Protein AF-A0A6G0HUI2-F1 (afdb_monomer_lite)

pLDDT: mean 72.62, std 26.6, range [22.42, 97.88]

InterPro domains:
  IPR011059 Metal-dependent hydrolase, composite domain superfamily [SSF51338] (62-126)
  IPR032466 Metal-dependent hydrolase [SSF51556] (123-222)

Secondary structure (DSSP, 8-state):
--HHHHHHHHHHHTTTTS--S------B-------SS----EEE--B---------------SSSSSPPEEEEEEEEEETTEEEEEEEEEETTEEPPHHHHHHTS----SEEEE-TTPEEEPPEEEEEE-EETTEETTS--S-HHHHHHHHHHHHGGGTEEEEEEEEES--HHHHHHHGGG---B--BTTBSEE---EEE-SS--GGG-TTS-GGG---SSTTS---

Organism: Larimichthys crocea (NCBI:txid215358)

Sequence (227 aa):
MDPTEKKWLFCLCHMLCFSALYWKFTFNYRHIQKNGIGRSNICVLKSLSPPVCRETNMPSNRSVSDAPITQFINCRILRDHRLQREDLWVRDGRILDPEKLFFDEQGYADKRVDCEGSIIAPGFIDVQINGGYGVDFSQPSEDVGSGLSFVAKKILEHGVTSFCPTLVTSPPPVYHKVLPQVKVHNGGPHGAGVLGFHLEGPFISVEKKGAHPRSFSEPSGPEASRT

Radius of gyration: 21.69 Å; chains: 1; bounding box: 47×40×70 Å

Structure (mmCIF, N/CA/C/O backbone):
data_AF-A0A6G0HUI2-F1
#
_entry.id   AF-A0A6G0HUI2-F1
#
loop_
_atom_site.group_PDB
_atom_site.id
_atom_site.type_symbol
_atom_site.label_atom_id
_atom_site.label_alt_id
_atom_site.label_comp_id
_atom_site.label_asym_id
_atom_site.label_entity_id
_atom_site.label_seq_id
_atom_site.pdbx_PDB_ins_code
_atom_site.Cartn_x
_atom_site.Cartn_y
_atom_site.Cartn_z
_atom_site.occupancy
_atom_site.B_iso_or_equiv
_atom_site.auth_seq_id
_atom_site.auth_comp_id
_atom_site.auth_asym_id
_atom_site.auth_atom_id
_atom_site.pdbx_PDB_model_num
ATOM 1 N N . MET A 1 1 ? -24.713 20.500 -2.933 1.00 36.09 1 MET A N 1
ATOM 2 C CA . MET A 1 1 ? -23.767 19.386 -3.160 1.00 36.09 1 MET A CA 1
ATOM 3 C C . MET A 1 1 ? -22.580 19.930 -3.928 1.00 36.09 1 MET A C 1
ATOM 5 O O . MET A 1 1 ? -22.783 20.487 -5.001 1.00 36.09 1 MET A O 1
ATOM 9 N N . ASP A 1 2 ? -21.390 19.837 -3.341 1.00 30.88 2 ASP A N 1
ATOM 10 C CA . ASP A 1 2 ? -20.132 20.357 -3.884 1.00 30.88 2 ASP A CA 1
ATOM 11 C C . ASP A 1 2 ? -19.651 19.480 -5.069 1.00 30.88 2 ASP A C 1
ATOM 13 O O . ASP A 1 2 ? -19.576 18.255 -4.926 1.00 30.88 2 ASP A O 1
ATOM 17 N N . PRO A 1 3 ? -19.338 20.057 -6.248 1.00 26.84 3 PRO A N 1
ATOM 18 C CA . PRO A 1 3 ? -18.818 19.320 -7.404 1.00 26.84 3 PRO A CA 1
ATOM 19 C C . PRO A 1 3 ? -17.525 18.529 -7.128 1.00 26.84 3 PRO A C 1
ATOM 21 O O . PRO A 1 3 ? -17.212 17.593 -7.869 1.00 26.84 3 PRO A O 1
ATOM 24 N N . THR A 1 4 ? -16.791 18.864 -6.066 1.00 35.41 4 THR A N 1
ATOM 25 C CA . THR A 1 4 ? -15.533 18.211 -5.678 1.00 35.41 4 THR A CA 1
ATOM 26 C C . THR A 1 4 ? -15.758 16.817 -5.079 1.00 35.41 4 THR A C 1
ATOM 28 O O . THR A 1 4 ? -14.947 15.921 -5.303 1.00 35.41 4 THR A O 1
ATOM 31 N N . GLU A 1 5 ? -16.896 16.572 -4.415 1.00 33.81 5 GLU A N 1
ATOM 32 C CA . GLU A 1 5 ? -17.240 15.252 -3.851 1.00 33.81 5 GLU A CA 1
ATOM 33 C C . GLU A 1 5 ? -17.545 14.205 -4.935 1.00 33.81 5 GLU A C 1
ATOM 35 O O . GLU A 1 5 ? -17.278 13.015 -4.759 1.00 33.81 5 GLU A O 1
ATOM 40 N N . LYS A 1 6 ? -18.038 14.640 -6.103 1.00 25.75 6 LYS A N 1
ATOM 41 C CA . LYS A 1 6 ? -18.405 13.732 -7.202 1.00 25.75 6 LYS A CA 1
ATOM 42 C C . LYS A 1 6 ? -17.195 13.114 -7.909 1.00 25.75 6 LYS A C 1
ATOM 44 O O . LYS A 1 6 ? -17.310 12.007 -8.428 1.00 25.75 6 LYS A O 1
ATOM 49 N N . LYS A 1 7 ? -16.034 13.782 -7.906 1.00 25.89 7 LYS A N 1
ATOM 50 C CA . LYS A 1 7 ? -14.805 13.242 -8.520 1.00 25.89 7 LYS A CA 1
ATOM 51 C C . LYS A 1 7 ? -14.193 12.097 -7.706 1.00 25.89 7 LYS A C 1
ATOM 53 O O . LYS A 1 7 ? -13.639 11.174 -8.292 1.00 25.89 7 LYS A O 1
ATOM 58 N N . TRP A 1 8 ? -14.342 12.114 -6.381 1.00 27.58 8 TRP A N 1
ATOM 59 C CA . TRP A 1 8 ? -13.797 11.073 -5.501 1.00 27.58 8 TRP A CA 1
ATOM 60 C C . TRP A 1 8 ? -14.666 9.815 -5.451 1.00 27.58 8 TRP A C 1
ATOM 62 O O . TRP A 1 8 ? -14.139 8.704 -5.404 1.00 27.58 8 TRP A O 1
ATOM 72 N N . LEU A 1 9 ? -15.989 9.974 -5.544 1.00 27.56 9 LEU A N 1
ATOM 73 C CA . LEU A 1 9 ? -16.934 8.853 -5.534 1.00 27.56 9 LEU A CA 1
ATOM 74 C C . LEU A 1 9 ? -16.761 7.922 -6.752 1.00 27.56 9 LEU A C 1
ATOM 76 O O . LEU A 1 9 ? -16.964 6.716 -6.641 1.00 27.56 9 LEU A O 1
ATOM 80 N N . PHE A 1 10 ? -16.326 8.467 -7.893 1.00 2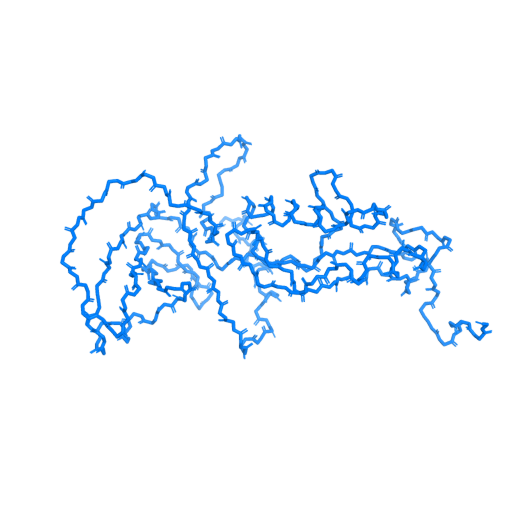2.42 10 PHE A N 1
ATOM 81 C CA . PHE A 1 10 ? -16.090 7.694 -9.118 1.00 22.42 10 PHE A CA 1
ATOM 82 C C . PHE A 1 10 ? -14.841 6.803 -9.032 1.00 22.42 10 PHE A C 1
ATOM 84 O O . PHE A 1 10 ? -14.840 5.696 -9.562 1.00 22.42 10 PHE A O 1
ATOM 91 N N . CYS A 1 11 ? -13.803 7.245 -8.315 1.00 26.22 11 CYS A N 1
ATOM 92 C CA . CYS A 1 11 ? -12.562 6.480 -8.156 1.00 26.22 11 CYS A CA 1
ATOM 93 C C . CYS A 1 11 ? -12.739 5.288 -7.197 1.00 26.22 11 CYS A C 1
ATOM 95 O O . CYS A 1 11 ? -12.138 4.233 -7.381 1.00 26.22 11 CYS A O 1
ATOM 97 N N . LEU A 1 12 ? -13.626 5.421 -6.205 1.00 27.39 12 LEU A N 1
ATOM 98 C CA . LEU A 1 12 ? -13.904 4.361 -5.233 1.00 27.39 12 LEU A CA 1
ATOM 99 C C . LEU A 1 12 ? -14.738 3.201 -5.802 1.00 27.39 12 LEU A C 1
ATOM 101 O O . LEU A 1 12 ? -14.651 2.078 -5.311 1.00 27.39 12 LEU A O 1
ATOM 105 N N . CYS A 1 13 ? -15.556 3.461 -6.825 1.00 24.78 13 CYS A N 1
ATOM 106 C CA . CYS A 1 13 ? -16.517 2.487 -7.343 1.00 24.78 13 CYS A CA 1
ATOM 107 C C . CYS A 1 13 ? -15.847 1.359 -8.152 1.00 24.78 13 CYS A C 1
ATOM 109 O O . CYS A 1 13 ? -16.349 0.240 -8.175 1.00 24.78 13 CYS A O 1
ATOM 111 N N . HIS A 1 14 ? -14.671 1.606 -8.741 1.00 24.22 14 HIS A N 1
ATOM 112 C CA . HIS A 1 14 ? -13.948 0.600 -9.529 1.00 24.22 14 HIS A CA 1
ATOM 113 C C . HIS A 1 14 ? -13.052 -0.342 -8.701 1.00 24.22 14 HIS A C 1
ATOM 115 O O . HIS A 1 14 ? -12.648 -1.385 -9.206 1.00 24.22 14 HIS A O 1
ATOM 121 N N . MET A 1 15 ? -12.775 -0.036 -7.426 1.00 29.69 15 MET A N 1
ATOM 122 C CA . MET A 1 15 ? -11.954 -0.904 -6.561 1.00 29.69 15 MET A CA 1
ATOM 123 C C . MET A 1 15 ? -12.745 -2.002 -5.833 1.00 29.69 15 MET A C 1
ATOM 125 O O . MET A 1 15 ? -12.142 -2.879 -5.221 1.00 29.69 15 MET A O 1
ATOM 129 N N . LEU A 1 16 ? -14.081 -1.986 -5.888 1.00 26.62 16 LEU A N 1
ATOM 130 C CA . LEU A 1 16 ? -14.928 -2.890 -5.096 1.00 26.62 16 LEU A CA 1
ATOM 131 C C . LEU A 1 16 ? -15.248 -4.238 -5.773 1.00 26.62 16 LEU A C 1
ATOM 133 O O . LEU A 1 16 ? -15.959 -5.047 -5.185 1.00 26.62 16 LEU A O 1
ATOM 137 N N . CYS A 1 17 ? -14.721 -4.519 -6.971 1.00 23.97 17 CYS A N 1
ATOM 138 C CA . CYS A 1 17 ? -15.088 -5.724 -7.733 1.00 23.97 17 CYS A CA 1
ATOM 139 C C . CYS A 1 17 ? -14.195 -6.963 -7.541 1.00 23.97 17 CYS A C 1
ATOM 141 O O . CYS A 1 17 ? -14.492 -7.990 -8.142 1.00 23.97 17 CYS A O 1
ATOM 143 N N . PHE A 1 18 ? -13.154 -6.939 -6.704 1.00 23.72 18 PHE A N 1
ATOM 144 C CA . PHE A 1 18 ? -12.335 -8.138 -6.469 1.00 23.72 18 PHE A CA 1
ATOM 145 C C . PHE A 1 18 ? -12.252 -8.507 -4.982 1.00 23.72 18 PHE A C 1
ATOM 147 O O . PHE A 1 18 ? -11.391 -8.038 -4.248 1.00 23.72 18 PHE A O 1
ATOM 154 N N . SER A 1 19 ? -13.203 -9.368 -4.585 1.00 27.22 19 SER A N 1
ATOM 155 C CA . SER A 1 19 ? -13.073 -10.512 -3.657 1.00 27.22 19 SER A CA 1
ATOM 156 C C . SER A 1 19 ? -12.261 -10.286 -2.369 1.00 27.22 19 SER A C 1
ATOM 158 O O . SER A 1 19 ? -11.040 -10.230 -2.395 1.00 27.22 19 SER A O 1
ATOM 160 N N . ALA A 1 20 ? -12.839 -10.213 -1.167 1.00 26.06 20 ALA A N 1
ATOM 161 C CA . ALA A 1 20 ? -13.599 -11.276 -0.499 1.00 26.06 20 ALA A CA 1
ATOM 162 C C . ALA A 1 20 ? -12.975 -12.677 -0.635 1.00 26.06 20 ALA A C 1
ATOM 164 O O . ALA A 1 20 ? -13.669 -13.607 -1.002 1.00 26.06 20 ALA A O 1
ATOM 165 N N . LEU A 1 21 ? -11.676 -12.838 -0.373 1.00 24.88 21 LEU A N 1
ATOM 166 C CA . LEU A 1 21 ? -11.090 -14.075 0.161 1.00 24.88 21 LEU A CA 1
ATOM 167 C C . LEU A 1 21 ? -9.643 -13.755 0.574 1.00 24.88 21 LEU A C 1
ATOM 169 O O . LEU A 1 21 ? -8.871 -13.275 -0.241 1.00 24.88 21 LEU A O 1
ATOM 173 N N . TYR A 1 22 ? -9.283 -14.021 1.832 1.00 25.53 22 TYR A N 1
ATOM 174 C CA . TYR A 1 22 ? -7.950 -13.804 2.419 1.00 25.53 22 TYR A CA 1
ATOM 175 C C . TYR A 1 22 ? -7.459 -12.352 2.512 1.00 25.53 22 TYR A C 1
ATOM 177 O O . TYR A 1 22 ? -6.740 -11.880 1.646 1.00 25.53 22 TYR A O 1
ATOM 185 N N . TRP A 1 23 ? -7.657 -11.703 3.665 1.00 28.72 23 TRP A N 1
ATOM 186 C CA . TRP A 1 23 ? -6.640 -10.751 4.123 1.00 28.72 23 TRP A CA 1
ATOM 187 C C . TRP A 1 23 ? -6.564 -10.621 5.647 1.00 28.72 23 TRP A C 1
ATOM 189 O O . TRP A 1 23 ? -7.529 -10.270 6.324 1.00 28.72 23 TRP A O 1
ATOM 199 N N . LYS A 1 24 ? -5.370 -10.901 6.183 1.00 23.91 24 LYS A N 1
ATOM 200 C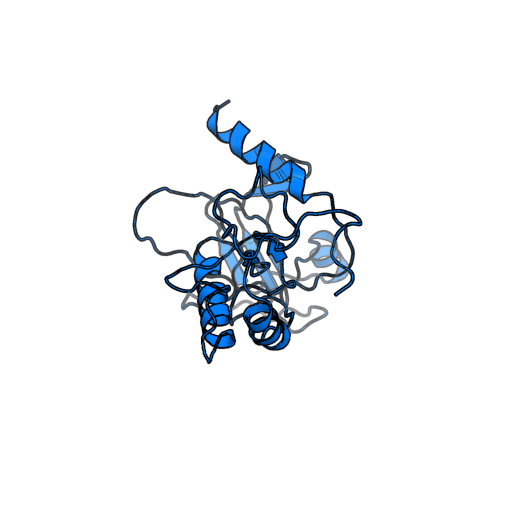 CA . LYS A 1 24 ? -4.903 -10.405 7.481 1.00 23.91 24 LYS A CA 1
ATOM 201 C C . LYS A 1 24 ? -4.249 -9.052 7.203 1.00 23.91 24 LYS A C 1
ATOM 203 O O . LYS A 1 24 ? -3.149 -9.026 6.659 1.00 23.91 24 LYS A O 1
ATOM 208 N N . PHE A 1 25 ? -4.920 -7.953 7.524 1.00 31.45 25 PHE A N 1
ATOM 209 C CA . PHE A 1 25 ? -4.255 -6.652 7.584 1.00 31.45 25 PHE A CA 1
ATOM 210 C C . PHE A 1 25 ? -3.575 -6.494 8.950 1.00 31.45 25 PHE A C 1
ATOM 212 O O . PHE A 1 25 ? -3.948 -7.178 9.901 1.00 31.45 25 PHE A O 1
ATOM 219 N N . THR A 1 26 ? -2.544 -5.648 9.029 1.00 27.64 26 THR A N 1
ATOM 220 C CA . THR A 1 26 ? -1.922 -5.235 10.293 1.00 27.64 26 THR A CA 1
ATOM 221 C C . THR A 1 26 ? -1.950 -3.715 10.402 1.00 27.64 26 THR A C 1
ATOM 223 O O . THR A 1 26 ? -1.390 -3.034 9.550 1.00 27.64 26 THR A O 1
ATOM 226 N N . PHE A 1 27 ? -2.609 -3.174 11.430 1.00 32.12 27 PHE A N 1
ATOM 227 C CA . PHE A 1 27 ? -2.889 -1.743 11.612 1.00 32.12 27 PHE A CA 1
ATOM 228 C C . PHE A 1 27 ? -2.153 -1.201 12.850 1.00 32.12 27 PHE A C 1
ATOM 230 O O . PHE A 1 27 ? -2.254 -1.805 13.913 1.00 32.12 27 PHE A O 1
ATOM 237 N N . ASN A 1 28 ? -1.435 -0.069 12.731 1.00 35.00 28 ASN A N 1
ATOM 238 C CA . ASN A 1 28 ? -0.788 0.636 13.856 1.00 35.00 28 ASN A CA 1
ATOM 239 C C . ASN A 1 28 ? -0.636 2.163 13.608 1.00 35.00 28 ASN A C 1
ATOM 241 O O . ASN A 1 28 ? -0.015 2.609 12.650 1.00 35.00 28 ASN A O 1
ATOM 245 N N . TYR A 1 29 ? -1.181 2.993 14.501 1.00 33.56 29 TYR A N 1
ATOM 246 C CA . TYR A 1 29 ? -1.486 4.418 14.264 1.00 33.56 29 TYR A CA 1
ATOM 247 C C . TYR A 1 29 ? -0.339 5.433 14.511 1.00 33.56 29 TYR A C 1
ATOM 249 O O . TYR A 1 29 ? 0.323 5.374 15.548 1.00 33.56 29 TYR A O 1
ATOM 257 N N . ARG A 1 30 ? -0.207 6.464 13.644 1.00 29.59 30 ARG A N 1
ATOM 258 C CA . ARG A 1 30 ? 0.480 7.747 13.944 1.00 29.59 30 ARG A CA 1
ATOM 259 C C . ARG A 1 30 ? -0.105 8.938 13.156 1.00 29.59 30 ARG A C 1
ATOM 261 O O . ARG A 1 30 ? -0.458 8.810 11.988 1.00 29.59 30 ARG A O 1
ATOM 268 N N . HIS A 1 31 ? -0.143 10.102 13.808 1.00 31.06 31 HIS A N 1
ATOM 269 C CA . HIS A 1 31 ? -0.562 11.409 13.284 1.00 31.06 31 HIS A CA 1
ATOM 270 C C . HIS A 1 31 ? 0.352 11.894 12.139 1.00 31.06 31 HIS A C 1
ATOM 272 O O . HIS A 1 31 ? 1.574 11.937 12.296 1.00 31.06 31 HIS A O 1
ATOM 278 N N . ILE A 1 32 ? -0.226 12.309 11.005 1.00 32.88 32 ILE A N 1
ATOM 279 C CA . ILE A 1 32 ? 0.504 12.982 9.916 1.00 32.88 32 ILE A CA 1
ATOM 280 C C . ILE A 1 32 ? 0.833 14.406 10.391 1.00 32.88 32 ILE A C 1
ATOM 282 O O . ILE A 1 32 ? -0.066 15.218 10.600 1.00 32.88 32 ILE A O 1
ATOM 286 N N . GLN A 1 33 ? 2.110 14.705 10.635 1.00 27.23 33 GLN A N 1
ATOM 287 C CA . GLN A 1 33 ? 2.591 16.073 10.862 1.00 27.23 33 GLN A CA 1
ATOM 288 C C . GLN A 1 33 ? 2.939 16.713 9.511 1.00 27.23 33 GLN A C 1
ATOM 290 O O . GLN A 1 33 ? 3.518 16.079 8.633 1.00 27.23 33 GLN A O 1
ATOM 295 N N . LYS A 1 34 ? 2.487 17.957 9.352 1.00 37.66 34 LYS A N 1
ATOM 296 C CA . LYS A 1 34 ? 2.385 18.719 8.103 1.00 37.66 34 LYS A CA 1
ATOM 297 C C . LYS A 1 34 ? 3.758 19.097 7.545 1.00 37.66 34 LYS A C 1
ATOM 299 O O . LYS A 1 34 ? 4.547 19.678 8.274 1.00 37.66 34 LYS A O 1
ATOM 304 N N . ASN A 1 35 ? 3.939 18.949 6.235 1.00 29.48 35 ASN A N 1
ATOM 305 C CA . ASN A 1 35 ? 4.663 19.923 5.416 1.00 29.48 35 ASN A CA 1
ATOM 306 C C . ASN A 1 35 ? 3.723 20.307 4.263 1.00 29.48 35 ASN A C 1
ATOM 308 O O . ASN A 1 35 ? 3.068 19.438 3.701 1.00 29.48 35 ASN A O 1
ATOM 312 N N . GLY A 1 36 ? 3.540 21.613 4.059 1.00 33.25 36 GLY A N 1
ATOM 313 C CA . GLY A 1 36 ? 2.341 22.240 3.492 1.00 33.25 36 GLY A CA 1
ATOM 314 C C . GLY A 1 36 ? 1.815 21.753 2.134 1.00 33.25 36 GLY A C 1
ATOM 315 O O . GLY A 1 36 ? 2.514 21.120 1.354 1.00 33.25 36 GLY A O 1
ATOM 316 N N . ILE A 1 37 ? 0.575 22.198 1.874 1.00 30.91 37 ILE A N 1
ATOM 317 C CA . ILE A 1 37 ? -0.315 22.013 0.706 1.00 30.91 37 ILE A CA 1
ATOM 318 C C . ILE A 1 37 ? -1.435 20.977 0.955 1.00 30.91 37 ILE A C 1
ATOM 320 O O . ILE A 1 37 ? -1.229 19.774 0.901 1.00 30.91 37 ILE A O 1
ATOM 324 N N . GLY A 1 38 ? -2.654 21.493 1.191 1.00 33.22 38 GLY A N 1
ATOM 325 C CA . GLY A 1 38 ? -3.931 20.761 1.140 1.00 33.22 38 GLY A CA 1
ATOM 326 C C . GLY A 1 38 ? -4.300 19.951 2.391 1.00 33.22 38 GLY A C 1
ATOM 327 O O . GLY A 1 38 ? -3.645 18.977 2.736 1.00 33.22 38 GLY A O 1
ATOM 328 N N . ARG A 1 39 ? -5.396 20.310 3.077 1.00 32.38 39 ARG A N 1
ATOM 329 C CA . ARG A 1 39 ? -5.994 19.447 4.113 1.00 32.38 39 ARG A CA 1
ATOM 330 C C . ARG A 1 39 ? -6.728 18.289 3.427 1.00 32.38 39 ARG A C 1
ATOM 332 O O . ARG A 1 39 ? -7.779 18.518 2.836 1.00 32.38 39 ARG A O 1
ATOM 339 N N . SER A 1 40 ? -6.221 17.064 3.525 1.00 39.81 40 SER A N 1
ATOM 340 C CA . SER A 1 40 ? -7.023 15.861 3.284 1.00 39.81 40 SER A CA 1
ATOM 341 C C . SER A 1 40 ? -7.589 15.371 4.622 1.00 39.81 40 SER A C 1
ATOM 343 O O . SER A 1 40 ? -6.849 15.073 5.552 1.00 39.81 40 SER A O 1
ATOM 345 N N . ASN A 1 41 ? -8.918 15.296 4.744 1.00 48.56 41 ASN A N 1
ATOM 346 C CA . ASN A 1 41 ? -9.610 14.810 5.953 1.00 48.56 41 ASN A CA 1
ATOM 347 C C . ASN A 1 41 ? -9.641 13.267 6.027 1.00 48.56 41 ASN A C 1
ATOM 349 O O . ASN A 1 41 ? -10.629 12.690 6.483 1.00 48.56 41 ASN A O 1
ATOM 353 N N . ILE A 1 42 ? -8.610 12.597 5.502 1.00 42.75 42 ILE A N 1
ATOM 354 C CA . ILE A 1 42 ? -8.564 11.141 5.344 1.00 42.75 42 ILE A CA 1
ATOM 355 C C . ILE A 1 42 ? -7.447 10.593 6.233 1.00 42.75 42 ILE A C 1
ATOM 357 O O . ILE A 1 42 ? -6.261 10.790 5.966 1.00 42.75 42 ILE A O 1
ATOM 361 N N . CYS A 1 43 ? -7.839 9.879 7.281 1.00 42.25 43 CYS A N 1
ATOM 362 C CA . CYS A 1 43 ? -6.962 9.029 8.064 1.00 42.25 43 CYS A CA 1
ATOM 363 C C . CYS A 1 43 ? -6.847 7.677 7.363 1.00 42.25 43 CYS A C 1
ATOM 365 O O . CYS A 1 43 ? -7.802 6.903 7.299 1.00 42.25 43 CYS A O 1
ATOM 367 N N . VAL A 1 44 ? -5.651 7.387 6.860 1.00 43.00 44 VAL A N 1
ATOM 368 C CA . VAL A 1 44 ? -5.305 6.050 6.388 1.00 43.00 44 VAL A CA 1
ATOM 369 C C . VAL A 1 44 ? -4.543 5.326 7.486 1.00 43.00 44 VAL A C 1
ATOM 371 O O . VAL A 1 44 ? -3.569 5.859 8.023 1.00 43.00 44 VAL A O 1
ATOM 374 N N . LEU A 1 45 ? -4.987 4.117 7.824 1.00 44.78 45 LEU A N 1
ATOM 375 C CA . LEU A 1 45 ? -4.323 3.276 8.813 1.00 44.78 45 LEU A CA 1
ATOM 376 C C . LEU A 1 45 ? -2.971 2.803 8.250 1.00 44.78 45 LEU A C 1
ATOM 378 O O . LEU A 1 45 ? -2.914 2.018 7.307 1.00 44.78 45 LEU A O 1
ATOM 382 N N . LYS A 1 46 ? -1.882 3.330 8.814 1.00 36.91 46 LYS A N 1
ATOM 383 C CA . LYS A 1 46 ? -0.487 2.997 8.471 1.00 36.91 46 LYS A CA 1
ATOM 384 C C . LYS A 1 46 ? 0.073 2.018 9.512 1.00 36.91 46 LYS A C 1
ATOM 386 O O . LYS A 1 46 ? -0.677 1.510 10.339 1.00 36.91 46 LYS A O 1
ATOM 391 N N . SER A 1 47 ? 1.369 1.720 9.460 1.00 33.28 47 SER A N 1
ATOM 392 C CA . SER A 1 47 ? 2.068 0.921 10.472 1.00 33.28 47 SER A CA 1
ATOM 393 C C . SER A 1 47 ? 3.448 1.510 10.732 1.00 33.28 47 SER A C 1
ATOM 395 O O . SER A 1 47 ? 4.320 1.354 9.888 1.00 33.28 47 SER A O 1
ATOM 397 N N . LEU A 1 48 ? 3.643 2.190 11.869 1.00 30.86 48 LEU A N 1
ATOM 398 C CA . LEU A 1 48 ? 4.957 2.536 12.437 1.00 30.86 48 LEU A CA 1
ATOM 399 C C . LEU A 1 48 ? 4.851 2.741 13.967 1.00 30.86 48 LEU A C 1
ATOM 401 O O . LEU A 1 48 ? 3.844 3.249 14.449 1.00 30.86 48 LEU A O 1
ATOM 405 N N . SER A 1 49 ? 5.916 2.328 14.671 1.00 30.22 49 SER A N 1
ATOM 406 C CA . SER A 1 49 ? 6.259 2.356 16.119 1.00 30.22 49 SER A CA 1
ATOM 407 C C . SER A 1 49 ? 5.483 3.293 17.080 1.00 30.22 49 SER A C 1
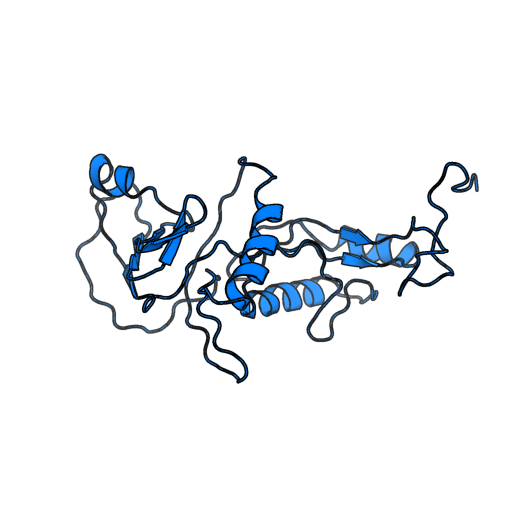ATOM 409 O O . SER A 1 49 ? 5.120 4.404 16.686 1.00 30.22 49 SER A O 1
ATOM 411 N N . PRO A 1 50 ? 5.330 2.916 18.373 1.00 29.08 50 PRO A N 1
ATOM 412 C CA . PRO A 1 50 ? 4.415 3.568 19.316 1.00 29.08 50 PRO A CA 1
ATOM 413 C C . PRO A 1 50 ? 4.756 5.052 19.565 1.00 29.08 50 PRO A C 1
ATOM 415 O O . PRO A 1 50 ? 5.917 5.373 19.824 1.00 29.08 50 PRO A O 1
ATOM 418 N N . PRO A 1 51 ? 3.777 5.979 19.511 1.00 32.09 51 PRO A N 1
ATOM 419 C CA . PRO A 1 51 ? 3.974 7.360 19.935 1.00 32.09 51 PRO A CA 1
ATOM 420 C C . PRO A 1 51 ? 3.733 7.536 21.443 1.00 32.09 51 PRO A C 1
ATOM 422 O O . PRO A 1 51 ? 2.840 6.920 22.020 1.00 32.09 51 PRO A O 1
ATOM 425 N N . VAL A 1 52 ? 4.489 8.458 22.043 1.00 35.22 52 VAL A N 1
ATOM 426 C CA . VAL A 1 52 ? 4.266 9.004 23.390 1.00 35.22 52 VAL A CA 1
ATOM 427 C C . VAL A 1 52 ? 2.923 9.746 23.401 1.00 35.22 52 VAL A C 1
ATOM 429 O O . VAL A 1 52 ? 2.797 10.813 22.803 1.00 35.22 52 VAL A O 1
ATOM 432 N N . CYS A 1 53 ? 1.903 9.175 24.040 1.00 27.12 53 CYS A N 1
ATOM 433 C CA . CYS A 1 53 ? 0.601 9.792 24.316 1.00 27.12 53 CYS A CA 1
ATOM 434 C C . CYS A 1 53 ? 0.156 9.340 25.711 1.00 27.12 53 CYS A C 1
ATOM 436 O O . CYS A 1 53 ? 0.435 8.209 26.094 1.00 27.12 53 CYS A O 1
ATOM 438 N N . ARG A 1 54 ? -0.486 10.235 26.473 1.00 35.25 54 ARG A N 1
ATOM 439 C CA . ARG A 1 54 ? -0.852 10.010 27.881 1.00 35.25 54 ARG A CA 1
ATOM 440 C C . ARG A 1 54 ? -1.709 8.749 28.028 1.00 35.25 54 ARG A C 1
ATOM 442 O O . ARG A 1 54 ? -2.856 8.727 27.593 1.00 35.25 54 ARG A O 1
ATOM 449 N N . GLU A 1 55 ? -1.119 7.732 28.642 1.00 37.53 55 GLU A N 1
ATOM 450 C CA . GLU A 1 55 ? -1.765 6.485 29.032 1.00 37.53 55 GLU A CA 1
ATOM 451 C C . GLU A 1 55 ? -2.723 6.749 30.191 1.00 37.53 55 GLU A C 1
ATOM 453 O O . GLU A 1 55 ? -2.333 7.234 31.253 1.00 37.53 55 GLU A O 1
ATOM 458 N N . THR A 1 56 ? -3.991 6.417 29.994 1.00 41.84 56 THR A N 1
ATOM 459 C CA . THR A 1 56 ? -4.913 6.182 31.102 1.00 41.84 56 THR A CA 1
ATOM 460 C C . THR A 1 56 ? -5.012 4.673 31.275 1.00 41.84 56 THR A C 1
ATOM 462 O O . THR A 1 56 ? -5.697 4.021 30.491 1.00 41.84 56 THR A O 1
ATOM 465 N N . ASN A 1 57 ? -4.297 4.114 32.256 1.00 36.19 57 ASN A N 1
ATOM 466 C CA . ASN A 1 57 ? -4.382 2.689 32.582 1.00 36.19 57 ASN A CA 1
ATOM 467 C C . ASN A 1 57 ? -5.801 2.345 33.060 1.00 36.19 57 ASN A C 1
ATOM 469 O O . ASN A 1 57 ? -6.284 2.906 34.043 1.00 36.19 57 ASN A O 1
ATOM 473 N N . MET A 1 58 ? -6.447 1.411 32.368 1.00 48.50 58 MET A N 1
ATOM 474 C CA . MET A 1 58 ? -7.692 0.751 32.770 1.00 48.50 58 MET A CA 1
ATOM 475 C C . MET A 1 58 ? -7.400 -0.731 33.074 1.00 48.50 58 MET A C 1
ATOM 477 O O . MET A 1 58 ? -6.343 -1.221 32.670 1.00 48.50 58 MET A O 1
ATOM 481 N N . PRO A 1 59 ? -8.257 -1.433 33.845 1.00 43.62 59 PRO A N 1
ATOM 482 C CA . PRO A 1 59 ? -8.022 -2.829 34.225 1.00 43.62 59 PRO A CA 1
ATOM 483 C C . PRO A 1 59 ? -7.870 -3.752 33.005 1.00 43.62 59 PRO A C 1
ATOM 485 O O . PRO A 1 59 ? -8.258 -3.396 31.899 1.00 43.62 59 PRO A O 1
ATOM 488 N N . SER A 1 60 ? -7.261 -4.923 33.209 1.00 48.28 60 SER A N 1
ATOM 489 C CA . SER A 1 60 ? -6.925 -5.855 32.132 1.00 48.28 60 SER A CA 1
ATOM 490 C C . SER A 1 60 ? -8.161 -6.533 31.535 1.00 48.28 60 SER A C 1
ATOM 492 O O . SER A 1 60 ? -8.990 -7.127 32.235 1.00 48.28 60 SER A O 1
ATOM 494 N N . ASN A 1 61 ? -8.262 -6.450 30.211 1.00 52.78 61 ASN A N 1
ATOM 495 C CA . ASN A 1 61 ? -9.317 -7.040 29.405 1.00 52.78 61 ASN A CA 1
ATOM 496 C C . ASN A 1 61 ? -9.232 -8.575 29.479 1.00 52.78 61 ASN A C 1
ATOM 498 O O . ASN A 1 61 ? -8.304 -9.175 28.943 1.00 52.78 61 ASN A O 1
ATOM 502 N N . ARG A 1 62 ? -10.183 -9.241 30.151 1.00 51.38 62 ARG A N 1
ATOM 503 C CA . ARG A 1 62 ? -10.321 -10.713 30.110 1.00 51.38 62 ARG A CA 1
ATOM 504 C C . ARG A 1 62 ? -10.979 -11.142 28.793 1.00 51.38 62 ARG A C 1
ATOM 506 O O . ARG A 1 62 ? -12.005 -11.813 28.803 1.00 51.38 62 ARG A O 1
ATOM 513 N N . SER A 1 63 ? -10.416 -10.703 27.670 1.00 54.78 63 SER A N 1
ATOM 514 C CA . SER A 1 63 ? -10.881 -11.101 26.345 1.00 54.78 63 SER A CA 1
ATOM 515 C C . SER A 1 63 ? -10.289 -12.459 25.959 1.00 54.78 63 SER A C 1
ATOM 517 O O . SER A 1 63 ? -9.364 -12.962 26.595 1.00 54.78 63 SER A O 1
ATOM 519 N N . VAL A 1 64 ? -10.797 -13.044 24.875 1.00 63.22 64 VAL A N 1
ATOM 520 C CA . VAL A 1 64 ? -10.324 -14.310 24.280 1.00 63.22 64 VAL A CA 1
ATOM 521 C C . VAL A 1 64 ? -8.841 -14.240 23.840 1.00 63.22 64 VAL A C 1
ATOM 523 O O . VAL A 1 64 ? -8.246 -15.246 23.459 1.00 63.22 64 VAL A O 1
ATOM 526 N N . SER A 1 65 ? -8.226 -13.053 23.883 1.00 70.88 65 SER A N 1
ATOM 527 C CA . SER A 1 65 ? -6.835 -12.776 23.524 1.00 70.88 65 SER A CA 1
ATOM 528 C C . SER A 1 65 ? -6.210 -11.728 24.457 1.00 70.88 65 SER A C 1
ATOM 530 O O . SER A 1 65 ? -6.878 -10.775 24.854 1.00 70.88 65 SER A O 1
ATOM 532 N N . ASP A 1 66 ? -4.910 -11.860 24.735 1.00 79.81 66 ASP A N 1
ATOM 533 C CA . ASP A 1 66 ? -4.125 -10.867 25.491 1.00 79.81 66 ASP A CA 1
ATOM 534 C C . ASP A 1 66 ? -3.742 -9.626 24.655 1.00 79.81 66 ASP A C 1
ATOM 536 O O . ASP A 1 66 ? -3.118 -8.692 25.162 1.00 79.81 66 ASP A O 1
ATOM 540 N N . ALA A 1 67 ? -4.064 -9.607 23.357 1.00 86.25 67 ALA A N 1
ATOM 541 C CA . ALA A 1 67 ? -3.715 -8.495 22.484 1.00 86.25 67 ALA A CA 1
ATOM 542 C C . ALA A 1 67 ? -4.593 -7.258 22.745 1.00 86.25 67 ALA A C 1
ATOM 544 O O . ALA A 1 67 ? -5.822 -7.381 22.795 1.00 86.25 67 ALA A O 1
ATOM 545 N N . PRO A 1 68 ? -3.997 -6.051 22.827 1.00 90.50 68 PRO A N 1
ATOM 546 C CA . PRO A 1 68 ? -4.728 -4.841 23.173 1.00 90.50 68 PRO A CA 1
ATOM 547 C C . PRO A 1 68 ? -5.725 -4.448 22.081 1.00 90.50 68 PRO A C 1
ATOM 549 O O . PRO A 1 68 ? -5.425 -4.460 20.881 1.00 90.50 68 PRO A O 1
ATOM 552 N N . ILE A 1 69 ? -6.905 -4.021 22.514 1.00 93.25 69 ILE A N 1
ATOM 553 C CA . ILE A 1 69 ? -7.975 -3.506 21.671 1.00 93.25 69 ILE A CA 1
ATOM 554 C C . ILE A 1 69 ? -7.830 -1.991 21.550 1.00 93.25 69 ILE A C 1
ATOM 556 O O . ILE A 1 69 ? -7.892 -1.248 22.531 1.00 93.25 69 ILE A O 1
ATOM 560 N N . THR A 1 70 ? -7.671 -1.517 20.317 1.00 94.94 70 THR A N 1
ATOM 561 C CA . THR A 1 70 ? -7.712 -0.089 19.994 1.00 94.94 70 THR A CA 1
ATOM 562 C C . THR A 1 70 ? -9.073 0.276 19.416 1.00 94.94 70 THR A C 1
ATOM 564 O O . THR A 1 70 ? -9.490 -0.275 18.398 1.00 94.94 70 THR A O 1
ATOM 567 N N . GLN A 1 71 ? -9.739 1.241 20.042 1.00 95.81 71 GLN A N 1
ATOM 568 C CA . GLN A 1 71 ? -10.969 1.858 19.562 1.00 95.81 71 GLN A CA 1
ATOM 569 C C . GLN A 1 71 ? -10.647 3.222 18.946 1.00 95.81 71 GLN A C 1
ATOM 571 O O . GLN A 1 71 ? -10.116 4.114 19.610 1.00 95.81 71 GLN A O 1
ATOM 576 N N . PHE A 1 72 ? -10.991 3.401 17.680 1.00 95.81 72 PHE A N 1
ATOM 577 C CA . PHE A 1 72 ? -11.005 4.696 17.017 1.00 95.81 72 PHE A CA 1
ATOM 578 C C . PHE A 1 72 ? -12.392 5.301 17.190 1.00 95.81 72 PHE A C 1
ATOM 580 O O . PHE A 1 72 ? -13.376 4.657 16.836 1.00 95.81 72 PHE A O 1
ATOM 587 N N . ILE A 1 73 ? -12.460 6.506 17.750 1.00 95.94 73 ILE A N 1
ATOM 588 C CA . ILE A 1 73 ? -13.715 7.197 18.056 1.00 95.94 73 ILE A CA 1
ATOM 589 C C . ILE A 1 73 ? -13.863 8.465 17.226 1.00 95.94 73 ILE A C 1
ATOM 591 O O . ILE A 1 73 ? -12.871 9.023 16.748 1.00 95.94 73 ILE A O 1
ATOM 595 N N . ASN A 1 74 ? -15.105 8.944 17.092 1.00 94.88 74 ASN A N 1
ATOM 596 C CA . ASN A 1 74 ? -15.420 10.191 16.383 1.00 94.88 74 ASN A CA 1
ATOM 597 C C . ASN A 1 74 ? -14.863 10.191 14.943 1.00 94.88 74 ASN A C 1
ATOM 599 O O . ASN A 1 74 ? -14.399 11.204 14.421 1.00 94.88 74 ASN A O 1
ATOM 603 N N . CYS A 1 75 ? -14.899 9.033 14.289 1.00 94.38 75 CYS A N 1
ATOM 604 C CA . CYS A 1 75 ? -14.556 8.872 12.884 1.00 94.38 75 CYS A CA 1
ATOM 605 C C . CYS A 1 75 ? -15.804 8.864 11.994 1.00 94.38 75 CYS A C 1
ATOM 607 O O . CYS A 1 75 ? -16.940 8.700 12.442 1.00 94.38 75 CYS A O 1
ATOM 609 N N . ARG A 1 76 ? -15.577 9.066 10.695 1.00 95.44 76 ARG A N 1
ATOM 610 C CA . ARG A 1 76 ? -16.540 8.773 9.633 1.00 95.44 76 ARG A CA 1
ATOM 611 C C . ARG A 1 76 ? -16.033 7.589 8.823 1.00 95.44 76 ARG A C 1
ATOM 613 O O . ARG A 1 76 ? -14.907 7.629 8.337 1.00 95.44 76 ARG A O 1
ATOM 620 N N . ILE A 1 77 ? -16.848 6.560 8.654 1.00 93.75 77 ILE A N 1
ATOM 621 C CA . ILE A 1 77 ? -16.487 5.325 7.951 1.00 93.75 77 ILE A CA 1
ATOM 622 C C . ILE A 1 77 ? -17.427 5.161 6.759 1.00 93.75 77 ILE A C 1
ATOM 624 O O . ILE A 1 77 ? -18.607 5.502 6.839 1.00 93.75 77 ILE A O 1
ATOM 628 N N . LEU A 1 78 ? -16.906 4.688 5.626 1.00 89.56 78 LEU A N 1
ATOM 629 C CA . LEU A 1 78 ? -17.734 4.399 4.460 1.00 89.56 78 LEU A CA 1
ATOM 630 C C . LEU A 1 78 ? -18.442 3.048 4.632 1.00 89.56 78 LEU A C 1
ATOM 632 O O . LEU A 1 78 ? -17.798 2.000 4.619 1.00 89.56 78 LEU A O 1
ATOM 636 N N . ARG A 1 79 ? -19.770 3.086 4.741 1.00 85.75 79 ARG A N 1
ATOM 637 C CA . ARG A 1 79 ? -20.668 1.926 4.807 1.00 85.75 79 ARG A CA 1
ATOM 638 C C . ARG A 1 79 ? -21.818 2.141 3.837 1.00 85.75 79 ARG A C 1
ATOM 640 O O . ARG A 1 79 ? -22.365 3.242 3.784 1.00 85.75 79 ARG A O 1
ATOM 647 N N . ASP A 1 80 ? -22.146 1.125 3.043 1.00 87.69 80 ASP A N 1
ATOM 648 C CA . ASP A 1 80 ? -23.257 1.168 2.080 1.00 87.69 80 ASP A CA 1
ATOM 649 C C . ASP A 1 80 ? -23.241 2.432 1.205 1.00 87.69 80 ASP A C 1
ATOM 651 O O . ASP A 1 80 ? -24.239 3.131 1.037 1.00 87.69 80 ASP A O 1
ATOM 655 N N . HIS A 1 81 ? -22.054 2.769 0.689 1.00 89.50 81 HIS A N 1
ATOM 656 C CA . HIS A 1 81 ? -21.802 3.957 -0.136 1.00 89.50 81 HIS A CA 1
ATOM 657 C C . HIS A 1 81 ? -22.061 5.313 0.551 1.00 89.50 81 HIS A C 1
ATOM 659 O O . HIS A 1 81 ? -22.159 6.339 -0.125 1.00 89.50 81 HIS A O 1
ATOM 665 N N . ARG A 1 82 ? -22.138 5.361 1.887 1.00 93.56 82 ARG A N 1
ATOM 666 C CA . ARG A 1 82 ? -22.337 6.593 2.667 1.00 93.56 82 ARG A CA 1
ATOM 667 C C . ARG A 1 82 ? -21.309 6.711 3.785 1.00 93.56 82 ARG A C 1
ATOM 669 O O . ARG A 1 82 ? -20.904 5.721 4.382 1.00 93.56 82 ARG A O 1
ATOM 676 N N . LEU A 1 83 ? -20.883 7.938 4.075 1.00 94.31 83 LEU A N 1
ATOM 677 C CA . LEU A 1 83 ? -20.051 8.215 5.245 1.00 94.31 83 LEU A CA 1
ATOM 678 C C . LEU A 1 83 ? -20.941 8.274 6.485 1.00 94.31 83 LEU A C 1
ATOM 680 O O . LEU A 1 83 ? -21.800 9.150 6.590 1.00 94.31 83 LEU A O 1
ATOM 684 N N . GLN A 1 84 ? -20.715 7.354 7.414 1.00 95.31 84 GLN A N 1
ATOM 685 C CA . GLN A 1 84 ? -21.474 7.215 8.653 1.00 95.31 84 GLN A CA 1
ATOM 686 C C . GLN A 1 84 ? -20.561 7.497 9.847 1.00 95.3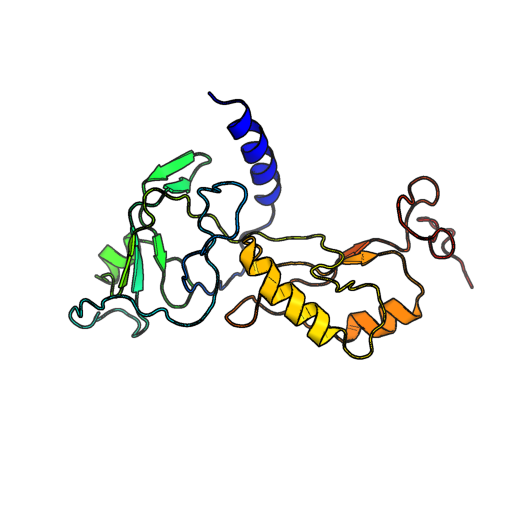1 84 GLN A C 1
ATOM 688 O O . GLN A 1 84 ? -19.366 7.210 9.789 1.00 95.31 84 GLN A O 1
ATOM 693 N N . ARG A 1 85 ? -21.092 8.116 10.907 1.00 95.69 85 ARG A N 1
ATOM 694 C CA . ARG A 1 85 ? -20.339 8.315 12.153 1.00 95.69 85 ARG A CA 1
ATOM 695 C C . ARG A 1 85 ? -20.392 7.024 12.953 1.00 95.69 85 ARG A C 1
ATOM 697 O O . ARG A 1 85 ? -21.450 6.681 13.466 1.00 95.69 85 ARG A O 1
ATOM 704 N N . GLU A 1 86 ? -19.259 6.349 13.046 1.00 92.56 86 GLU A N 1
ATOM 705 C CA . GLU A 1 86 ? -19.114 5.063 13.723 1.00 92.56 86 GLU A CA 1
ATOM 706 C C . GLU A 1 86 ? -17.716 4.963 14.317 1.00 92.56 86 GLU A C 1
ATOM 708 O O . GLU A 1 86 ? -16.782 5.575 13.795 1.00 92.56 86 GLU A O 1
ATOM 713 N N . ASP A 1 87 ? -17.575 4.159 15.365 1.00 93.38 87 ASP A N 1
ATOM 714 C CA . ASP A 1 87 ? -16.284 3.793 15.936 1.00 93.38 87 ASP A CA 1
ATOM 715 C C . ASP A 1 87 ? -15.709 2.559 15.224 1.00 93.38 87 ASP A C 1
ATOM 717 O O . ASP A 1 87 ? -16.446 1.658 14.816 1.00 93.38 87 ASP A O 1
ATOM 721 N N . LEU A 1 88 ? -14.381 2.485 15.106 1.00 94.44 88 LEU A N 1
ATOM 722 C CA . LEU A 1 88 ? -13.684 1.322 14.548 1.00 94.44 88 LEU A CA 1
ATOM 723 C C . LEU A 1 88 ? -12.892 0.603 15.637 1.00 94.44 88 LEU A C 1
ATOM 725 O O . LEU A 1 88 ? -12.122 1.223 16.365 1.00 94.44 88 LEU A O 1
ATOM 729 N N . TRP A 1 89 ? -13.020 -0.717 15.695 1.00 94.56 89 TRP A N 1
ATOM 730 C CA . TRP A 1 89 ? -12.357 -1.557 16.689 1.00 94.56 89 TRP A CA 1
ATOM 731 C C . TRP A 1 89 ? -11.284 -2.402 16.018 1.00 94.56 89 TRP A C 1
ATOM 733 O O . TRP A 1 89 ? -11.540 -3.020 14.985 1.00 94.56 89 TRP A O 1
ATOM 743 N N . VAL A 1 90 ? -10.076 -2.419 16.579 1.00 93.50 90 VAL A N 1
ATOM 744 C CA . VAL A 1 90 ? -8.928 -3.126 16.004 1.00 93.50 90 VAL A CA 1
ATOM 745 C C . VAL A 1 90 ? -8.163 -3.891 17.080 1.00 93.50 90 VAL A C 1
ATOM 747 O O . VAL A 1 90 ? -7.830 -3.324 18.117 1.00 93.50 90 VAL A O 1
ATOM 750 N N . ARG A 1 91 ? -7.822 -5.153 16.796 1.00 91.62 91 ARG A N 1
ATOM 751 C CA . ARG A 1 91 ? -6.930 -6.002 17.610 1.00 91.62 91 ARG A CA 1
ATOM 752 C C . ARG A 1 91 ? -6.038 -6.831 16.696 1.00 91.62 91 ARG A C 1
ATOM 754 O O . ARG A 1 91 ? -6.528 -7.396 15.719 1.00 91.62 91 ARG A O 1
ATOM 761 N N . ASP A 1 92 ? -4.736 -6.872 16.981 1.00 88.25 92 ASP A N 1
ATOM 762 C CA . ASP A 1 92 ? -3.728 -7.582 16.171 1.00 88.25 92 ASP A CA 1
ATOM 763 C C . ASP A 1 92 ? -3.856 -7.323 14.672 1.00 88.25 92 ASP A C 1
ATOM 765 O O . ASP A 1 92 ? -3.750 -8.219 13.830 1.00 88.25 92 ASP A O 1
ATOM 769 N N . GLY A 1 93 ? -4.146 -6.069 14.330 1.00 86.50 93 GLY A N 1
ATOM 770 C CA . GLY A 1 93 ? -4.275 -5.684 12.942 1.00 86.50 93 GLY A CA 1
ATOM 771 C C . GLY A 1 93 ? -5.573 -6.054 12.246 1.00 86.50 93 GLY A C 1
ATOM 772 O O . GLY A 1 93 ? -5.788 -5.688 11.096 1.00 86.50 93 GLY A O 1
ATOM 773 N N . ARG A 1 94 ? -6.480 -6.733 12.931 1.00 90.00 94 ARG A N 1
ATOM 774 C CA . ARG A 1 94 ? -7.782 -7.083 12.383 1.00 90.00 94 ARG A CA 1
ATOM 775 C C . ARG A 1 94 ? -8.815 -6.080 12.849 1.00 90.00 94 ARG A C 1
ATOM 777 O O . ARG A 1 94 ? -8.825 -5.702 14.017 1.00 90.00 94 ARG A O 1
ATOM 784 N N . ILE A 1 95 ? -9.694 -5.690 11.933 1.00 92.31 95 ILE A N 1
ATOM 785 C CA . ILE A 1 95 ? -10.925 -4.987 12.290 1.00 92.31 95 ILE A CA 1
ATOM 786 C C . ILE A 1 95 ? -11.826 -5.993 13.003 1.00 92.31 95 ILE A C 1
ATOM 788 O O . ILE A 1 95 ? -12.042 -7.097 12.497 1.00 92.31 95 ILE A O 1
ATOM 792 N N . LEU A 1 96 ? -12.301 -5.619 14.184 1.00 91.25 96 LEU A N 1
ATOM 793 C CA . LEU A 1 96 ? -13.233 -6.408 14.971 1.00 91.25 96 LEU A CA 1
ATOM 794 C C . LEU A 1 96 ? -14.671 -6.069 14.587 1.00 91.25 96 LEU A C 1
ATOM 796 O O . LEU A 1 96 ? -14.988 -4.933 14.231 1.00 91.25 96 LEU A O 1
ATOM 800 N N . ASP A 1 97 ? -15.528 -7.077 14.687 1.00 89.69 97 ASP A N 1
ATOM 801 C CA . ASP A 1 97 ? -16.973 -6.912 14.653 1.00 89.69 97 ASP A CA 1
ATOM 802 C C . ASP A 1 97 ? -17.431 -6.391 16.028 1.00 89.69 97 ASP A C 1
ATOM 804 O O . ASP A 1 97 ? -17.202 -7.085 17.027 1.00 89.69 97 ASP A O 1
ATOM 808 N N . PRO A 1 98 ? -18.024 -5.185 16.116 1.00 87.56 98 PRO A N 1
ATOM 809 C CA . PRO A 1 98 ? -18.454 -4.625 17.390 1.00 87.56 98 PRO A CA 1
ATOM 810 C C . PRO A 1 98 ? -19.471 -5.517 18.107 1.00 87.56 98 PRO A C 1
ATOM 812 O O . PRO A 1 98 ? -19.387 -5.659 19.321 1.00 87.56 98 PRO A O 1
ATOM 815 N N . GLU A 1 99 ? -20.401 -6.148 17.383 1.00 86.50 99 GLU A N 1
ATOM 816 C CA . GLU A 1 99 ? -21.455 -6.965 17.995 1.00 86.50 99 GLU A CA 1
ATOM 817 C C . GLU A 1 99 ? -20.841 -8.151 18.746 1.00 86.50 99 GLU A C 1
ATOM 819 O O . GLU A 1 99 ? -21.067 -8.324 19.944 1.00 86.50 99 GLU A O 1
ATOM 824 N N . LYS A 1 100 ? -19.951 -8.892 18.082 1.00 86.12 100 LYS A N 1
ATOM 825 C CA . LYS A 1 100 ? -19.224 -10.011 18.700 1.00 86.12 100 LYS A CA 1
ATOM 826 C C . LYS A 1 100 ? -18.340 -9.557 19.853 1.00 86.12 100 LYS A C 1
ATOM 828 O O . LYS A 1 100 ? -18.285 -10.210 20.893 1.00 86.12 100 LYS A O 1
ATOM 833 N N . LEU A 1 101 ? -17.664 -8.419 19.692 1.00 85.75 101 LEU A N 1
ATOM 834 C CA . LEU A 1 101 ? -16.810 -7.873 20.741 1.00 85.75 101 LEU A CA 1
ATOM 835 C C . LEU A 1 101 ? -17.602 -7.596 22.029 1.00 85.75 101 LEU A C 1
ATOM 837 O O . LEU A 1 101 ? -17.122 -7.913 23.117 1.00 85.75 101 LEU A O 1
ATOM 841 N N . PHE A 1 102 ? -18.802 -7.024 21.919 1.00 85.00 102 PHE A N 1
ATOM 842 C CA . PHE A 1 102 ? -19.604 -6.657 23.085 1.00 85.00 102 PHE A CA 1
ATOM 843 C C . PHE A 1 102 ? -20.395 -7.824 23.673 1.00 85.00 102 PHE A C 1
ATOM 845 O O . PHE A 1 102 ? -20.412 -7.980 24.894 1.00 85.00 102 PHE A O 1
ATOM 852 N N . PHE A 1 103 ? -21.062 -8.621 22.837 1.00 82.62 103 PHE A N 1
ATOM 853 C CA . PHE A 1 103 ? -21.987 -9.651 23.314 1.00 82.62 103 PHE A CA 1
ATOM 854 C C . PHE A 1 103 ? -21.298 -10.979 23.627 1.00 82.62 103 PHE A C 1
ATOM 856 O O . PHE A 1 103 ? -21.665 -11.619 24.613 1.00 82.62 103 PHE A O 1
ATOM 863 N N . ASP A 1 104 ? -20.277 -11.360 22.853 1.00 84.31 104 ASP A N 1
ATOM 864 C CA . ASP A 1 104 ? -19.586 -12.639 23.042 1.00 84.31 104 ASP A CA 1
ATOM 865 C C . ASP A 1 104 ? -18.361 -12.475 23.950 1.00 84.31 104 ASP A C 1
ATOM 867 O O . ASP A 1 104 ? -18.186 -13.221 24.913 1.00 84.31 104 ASP A O 1
ATOM 871 N N . GLU A 1 105 ? -17.505 -11.490 23.655 1.00 83.25 105 GLU A N 1
ATOM 872 C CA . GLU A 1 105 ? -16.225 -11.318 24.357 1.00 83.25 105 GLU A CA 1
ATOM 873 C C . GLU A 1 105 ? -16.314 -10.401 25.587 1.00 83.25 105 GLU A C 1
ATOM 875 O O . GLU A 1 105 ? -15.399 -10.409 26.409 1.00 83.25 105 GLU A O 1
ATOM 880 N N . GLN A 1 106 ? -17.380 -9.594 25.706 1.00 82.56 106 GLN A N 1
ATOM 881 C CA . GLN A 1 106 ? -17.509 -8.518 26.706 1.00 82.56 106 GLN A CA 1
ATOM 882 C C . GLN A 1 106 ? -16.268 -7.604 26.753 1.00 82.56 106 GLN A C 1
ATOM 884 O O . GLN A 1 106 ? -15.880 -7.087 27.805 1.00 82.56 106 GLN A O 1
ATOM 889 N N . GLY A 1 107 ? -15.621 -7.428 25.599 1.00 81.50 107 GLY A N 1
ATOM 890 C CA . GLY A 1 107 ? -14.359 -6.718 25.482 1.00 81.50 107 GLY A CA 1
ATOM 891 C C . GLY A 1 107 ? -14.545 -5.205 25.505 1.00 81.50 107 GLY A C 1
ATOM 892 O O . GLY A 1 107 ? -15.540 -4.659 25.027 1.00 81.50 107 GLY A O 1
ATOM 893 N N . TYR A 1 108 ? -13.546 -4.508 26.036 1.00 86.69 108 TYR A N 1
ATOM 894 C CA . TYR A 1 108 ? -13.488 -3.048 26.059 1.00 86.69 108 TYR A CA 1
ATOM 895 C C . TYR A 1 108 ? -12.173 -2.541 25.470 1.00 86.69 108 TYR A C 1
ATOM 897 O O . TYR A 1 108 ? -11.233 -3.298 25.244 1.00 86.69 108 TYR A O 1
ATOM 905 N N . ALA A 1 109 ? -12.128 -1.246 25.162 1.00 91.12 109 ALA A N 1
ATOM 906 C CA . ALA A 1 109 ? -10.947 -0.623 24.584 1.00 91.12 109 ALA A CA 1
ATOM 907 C C . ALA A 1 109 ? -9.833 -0.495 25.630 1.00 91.12 109 ALA A C 1
ATOM 909 O O . ALA A 1 109 ? -10.004 0.218 26.619 1.00 91.12 109 ALA A O 1
ATOM 910 N N . ASP A 1 110 ? -8.676 -1.092 25.358 1.00 93.12 110 ASP A N 1
ATOM 911 C CA . ASP A 1 110 ? -7.436 -0.829 26.094 1.00 93.12 110 ASP A CA 1
ATOM 912 C C . ASP A 1 110 ? -6.859 0.542 25.706 1.00 93.12 110 ASP A C 1
ATOM 914 O O . ASP A 1 110 ? -6.260 1.249 26.515 1.00 93.12 110 ASP A O 1
ATOM 918 N N . LYS A 1 111 ? -7.077 0.954 24.449 1.00 93.62 111 LYS A N 1
ATOM 919 C CA . LYS A 1 111 ? -6.642 2.244 23.911 1.00 93.62 111 LYS A CA 1
ATOM 920 C C . LYS A 1 111 ? -7.750 2.918 23.116 1.00 93.62 111 LYS A C 1
ATOM 922 O O . LYS A 1 111 ? -8.403 2.286 22.291 1.00 93.62 111 LYS A O 1
ATOM 927 N N . ARG A 1 112 ? -7.896 4.234 23.288 1.00 95.31 112 ARG A N 1
ATOM 928 C CA . ARG A 1 112 ? -8.786 5.072 22.472 1.00 95.31 112 ARG A CA 1
ATOM 929 C C . ARG A 1 112 ? -8.004 6.075 21.635 1.00 95.31 112 ARG A C 1
ATOM 931 O O . ARG A 1 112 ? -7.023 6.650 22.102 1.00 95.31 112 ARG A O 1
ATOM 938 N N . VAL A 1 113 ? -8.452 6.286 20.402 1.00 94.25 113 VAL A N 1
ATOM 939 C CA . VAL A 1 113 ? -7.889 7.257 19.458 1.00 94.25 113 VAL A CA 1
ATOM 940 C C . VAL A 1 113 ? -9.024 8.119 18.911 1.00 94.25 113 VAL A C 1
ATOM 942 O O . VAL A 1 113 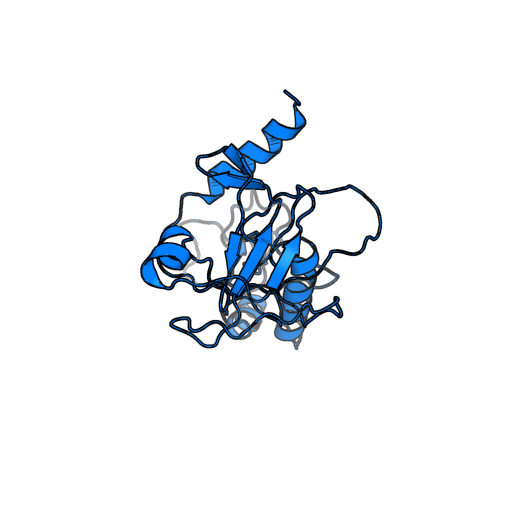? -9.862 7.626 18.161 1.00 94.25 113 VAL A O 1
ATOM 945 N N . ASP A 1 114 ? -9.059 9.401 19.276 1.00 94.44 114 ASP A N 1
ATOM 946 C CA . ASP A 1 114 ? -10.007 10.362 18.697 1.00 94.44 114 ASP A CA 1
ATOM 947 C C . ASP A 1 114 ? -9.564 10.750 17.283 1.00 94.44 114 ASP A C 1
ATOM 949 O O . ASP A 1 114 ? -8.423 11.162 17.064 1.00 94.44 114 ASP A O 1
ATOM 953 N N . CYS A 1 115 ? -10.461 10.569 16.316 1.00 93.31 115 CYS A N 1
ATOM 954 C CA . CYS A 1 115 ? -10.228 10.888 14.913 1.00 93.31 115 CYS A CA 1
ATOM 955 C C . CYS A 1 115 ? -10.673 12.309 14.537 1.00 93.31 115 CYS A C 1
ATOM 957 O O . CYS A 1 115 ? -10.536 12.691 13.375 1.00 93.31 115 CYS A O 1
ATOM 959 N N . GLU A 1 116 ? -11.217 13.091 15.473 1.00 95.19 116 GLU A N 1
ATOM 960 C CA . GLU A 1 116 ? -11.594 14.501 15.291 1.00 95.19 116 GLU A CA 1
ATOM 961 C C . GLU A 1 116 ? -12.553 14.735 14.101 1.00 95.19 116 GLU A C 1
ATOM 963 O O . GLU A 1 116 ? -12.491 15.741 13.394 1.00 95.19 116 GLU A O 1
ATOM 968 N N . GLY A 1 117 ? -13.450 13.784 13.828 1.00 92.38 117 GLY A N 1
ATOM 969 C CA . GLY A 1 117 ? -14.371 13.827 12.687 1.00 92.38 117 GLY A CA 1
ATOM 970 C C . GLY A 1 117 ? -13.740 13.448 11.340 1.00 92.38 117 GLY A C 1
ATOM 971 O O . GLY A 1 117 ? -14.380 13.615 10.291 1.00 92.38 117 GLY A O 1
ATOM 972 N N . SER A 1 118 ? -12.504 12.947 11.329 1.00 94.38 118 SER A N 1
ATOM 973 C CA . SER A 1 118 ? -11.810 12.487 10.119 1.00 94.38 118 SER A CA 1
ATOM 974 C C . SER A 1 118 ? -12.458 11.240 9.522 1.00 94.38 118 SER A C 1
ATOM 976 O O . SER A 1 118 ? -13.172 10.493 10.194 1.00 94.38 118 SER A O 1
ATOM 978 N N . ILE A 1 119 ? -12.216 11.018 8.232 1.00 95.56 119 ILE A N 1
ATOM 979 C CA . ILE A 1 119 ? -12.653 9.811 7.533 1.00 95.56 119 ILE A CA 1
ATOM 980 C C . ILE A 1 119 ? -11.619 8.714 7.767 1.00 95.56 119 ILE A C 1
ATOM 982 O O . ILE A 1 119 ? -10.438 8.947 7.523 1.00 95.56 119 ILE A O 1
ATOM 986 N N . ILE A 1 120 ? -12.051 7.524 8.177 1.00 93.69 120 ILE A N 1
ATOM 987 C CA . ILE A 1 120 ? -11.219 6.320 8.123 1.00 93.69 120 ILE A CA 1
ATOM 988 C C . ILE A 1 120 ? -11.572 5.563 6.847 1.00 93.69 120 ILE A C 1
ATOM 990 O O . ILE A 1 120 ? -12.731 5.216 6.614 1.00 93.69 120 ILE A O 1
ATOM 994 N N . ALA A 1 121 ? -10.557 5.306 6.028 1.00 91.69 121 ALA A N 1
ATOM 995 C CA . ALA A 1 121 ? -10.675 4.507 4.817 1.00 91.69 121 ALA A CA 1
ATOM 996 C C . ALA A 1 121 ? -9.731 3.296 4.878 1.00 91.69 121 ALA A C 1
ATOM 998 O O . ALA A 1 121 ? -8.692 3.366 5.550 1.00 91.69 121 ALA A O 1
ATOM 999 N N . PRO A 1 122 ? -10.050 2.201 4.161 1.00 91.19 122 PRO A N 1
ATOM 1000 C CA . PRO A 1 122 ? -9.066 1.171 3.866 1.00 91.19 122 PRO A CA 1
ATOM 1001 C C . PRO A 1 122 ? -7.812 1.795 3.252 1.00 91.19 122 PRO A C 1
ATOM 1003 O O . PRO A 1 122 ? -7.889 2.789 2.525 1.00 91.19 122 PRO A O 1
ATOM 1006 N N . GLY A 1 123 ? -6.655 1.208 3.548 1.00 92.19 123 GLY A N 1
ATOM 1007 C CA . GLY A 1 123 ? -5.417 1.624 2.913 1.00 92.19 123 GLY A CA 1
ATOM 1008 C C . GLY A 1 123 ? -5.499 1.482 1.398 1.00 92.19 123 GLY A C 1
ATOM 1009 O O . GLY A 1 123 ? -6.050 0.506 0.891 1.00 92.19 123 GLY A O 1
ATOM 1010 N N . PHE A 1 124 ? -4.962 2.459 0.672 1.00 95.88 124 PHE A N 1
ATOM 1011 C CA . PHE A 1 124 ? -5.008 2.434 -0.783 1.00 95.88 124 PHE A CA 1
ATOM 1012 C C . PHE A 1 124 ? -4.113 1.325 -1.329 1.00 95.88 124 PHE A C 1
ATOM 1014 O O . PHE A 1 124 ? -3.074 0.994 -0.738 1.00 95.88 124 PHE A O 1
ATOM 1021 N N . ILE A 1 125 ? -4.540 0.772 -2.463 1.00 97.12 125 ILE A N 1
ATOM 1022 C CA . ILE A 1 125 ? -3.778 -0.194 -3.244 1.00 97.12 125 ILE A CA 1
ATOM 1023 C C . ILE A 1 125 ? -3.393 0.480 -4.553 1.00 97.12 125 ILE A C 1
ATOM 1025 O O . ILE A 1 125 ? -4.268 0.858 -5.329 1.00 97.12 125 ILE A O 1
ATOM 1029 N N . ASP A 1 126 ? -2.094 0.629 -4.783 1.00 97.62 126 ASP A N 1
ATOM 1030 C CA . ASP A 1 126 ? -1.577 1.198 -6.023 1.00 97.62 126 ASP A CA 1
ATOM 1031 C C . ASP A 1 126 ? -1.137 0.079 -6.970 1.00 97.62 126 ASP A C 1
ATOM 1033 O O . ASP A 1 126 ? -0.095 -0.552 -6.790 1.00 97.62 126 ASP A O 1
ATOM 1037 N N . VAL A 1 127 ? -1.971 -0.213 -7.965 1.00 97.12 127 VAL A N 1
ATOM 1038 C CA . VAL A 1 127 ? -1.722 -1.303 -8.917 1.00 97.12 127 VAL A CA 1
ATOM 1039 C C . VAL A 1 127 ? -0.695 -0.936 -9.990 1.00 97.12 127 VAL A C 1
ATOM 1041 O O . VAL A 1 127 ? -0.257 -1.828 -10.715 1.00 97.12 127 VAL A O 1
ATOM 1044 N N . GLN A 1 128 ? -0.306 0.341 -10.099 1.00 96.62 128 GLN A N 1
ATOM 1045 C CA . GLN A 1 128 ? 0.636 0.793 -11.114 1.00 96.62 128 GLN A CA 1
ATOM 1046 C C . GLN A 1 128 ? 1.479 1.978 -10.631 1.00 96.62 128 GLN A C 1
ATOM 1048 O O . GLN A 1 128 ? 1.114 3.140 -10.796 1.00 96.62 128 GLN A O 1
ATOM 1053 N N . ILE A 1 129 ? 2.673 1.668 -10.126 1.00 95.81 129 ILE A N 1
ATOM 1054 C CA . ILE A 1 129 ? 3.694 2.654 -9.765 1.00 95.81 129 ILE A CA 1
ATOM 1055 C C . ILE A 1 129 ? 5.052 2.254 -10.350 1.00 95.81 129 ILE A C 1
ATOM 1057 O O . ILE A 1 129 ? 5.620 1.219 -10.000 1.00 95.81 129 ILE A O 1
ATOM 1061 N N . ASN A 1 130 ? 5.592 3.079 -11.251 1.00 94.56 130 ASN A N 1
ATOM 1062 C CA . ASN A 1 130 ? 6.881 2.824 -11.914 1.00 94.56 130 ASN A CA 1
ATOM 1063 C C . ASN A 1 130 ? 8.089 3.090 -10.993 1.00 94.56 130 ASN A C 1
ATOM 1065 O O . ASN A 1 130 ? 9.188 2.594 -11.232 1.00 94.56 130 ASN A O 1
ATOM 1069 N N . GLY A 1 131 ? 7.887 3.880 -9.938 1.00 93.00 131 GLY A N 1
ATOM 1070 C CA . GLY A 1 131 ? 8.925 4.312 -9.013 1.00 93.00 131 GLY A CA 1
ATOM 1071 C C . GLY A 1 131 ? 8.496 5.544 -8.215 1.00 93.00 131 GLY A C 1
ATOM 1072 O O . GLY A 1 131 ? 7.373 6.030 -8.341 1.00 93.00 131 GLY A O 1
ATOM 1073 N N . GLY A 1 132 ? 9.390 6.066 -7.383 1.00 93.44 132 GLY A N 1
ATOM 1074 C CA . GLY A 1 132 ? 9.146 7.260 -6.581 1.00 93.44 132 GLY A CA 1
ATOM 1075 C C . GLY A 1 132 ? 10.380 7.684 -5.795 1.00 93.44 132 GLY A C 1
ATOM 1076 O O . GLY A 1 132 ? 11.288 6.892 -5.566 1.00 93.44 132 GLY A O 1
ATOM 1077 N N . TYR A 1 133 ? 10.418 8.946 -5.361 1.00 93.62 133 TYR A N 1
ATOM 1078 C CA . TYR A 1 133 ? 11.486 9.472 -4.493 1.00 93.62 133 TYR A CA 1
ATOM 1079 C C . TYR A 1 133 ? 12.909 9.276 -5.053 1.00 93.62 133 TYR A C 1
ATOM 1081 O O . TYR A 1 133 ? 13.846 9.016 -4.303 1.00 93.62 133 TYR A O 1
ATOM 1089 N N . GLY A 1 134 ? 13.063 9.392 -6.376 1.00 91.12 134 GLY A N 1
ATOM 1090 C CA . GLY A 1 134 ? 14.342 9.201 -7.070 1.00 91.12 134 GLY A CA 1
ATOM 1091 C C . GLY A 1 134 ? 14.688 7.744 -7.397 1.00 91.12 134 GLY A C 1
ATOM 1092 O O . GLY A 1 134 ? 15.747 7.502 -7.965 1.00 91.12 134 GLY A O 1
ATOM 1093 N N . VAL A 1 135 ? 13.812 6.788 -7.074 1.00 92.88 135 VAL A N 1
ATOM 1094 C CA . VAL A 1 135 ? 13.953 5.372 -7.440 1.00 92.88 135 VAL A CA 1
ATOM 1095 C C . VAL A 1 135 ? 13.044 5.054 -8.625 1.00 92.88 135 VAL A C 1
ATOM 1097 O O . VAL A 1 135 ? 11.854 5.353 -8.577 1.00 92.88 135 VAL A O 1
ATOM 1100 N N . ASP A 1 136 ? 13.591 4.406 -9.651 1.00 92.31 136 ASP A N 1
ATOM 1101 C CA . ASP A 1 136 ? 12.869 3.837 -10.795 1.00 92.31 136 ASP A CA 1
ATOM 1102 C C . ASP A 1 136 ? 13.046 2.314 -10.770 1.00 92.31 136 ASP A C 1
ATOM 1104 O O . ASP A 1 136 ? 14.176 1.821 -10.756 1.00 92.31 136 ASP A O 1
ATOM 1108 N N . PHE A 1 137 ? 11.945 1.558 -10.745 1.00 91.88 137 PHE A N 1
ATOM 1109 C CA . PHE A 1 137 ? 12.002 0.096 -10.664 1.00 91.88 137 PHE A CA 1
ATOM 1110 C C . PHE A 1 137 ? 12.514 -0.560 -11.949 1.00 91.88 137 PHE A C 1
ATOM 1112 O O . PHE A 1 137 ? 12.980 -1.698 -11.906 1.00 91.88 137 PHE A O 1
ATOM 1119 N N . SER A 1 138 ? 12.460 0.151 -13.078 1.00 88.50 138 SER A N 1
ATOM 1120 C CA . SER A 1 138 ? 12.949 -0.324 -14.375 1.00 88.50 138 SER A CA 1
ATOM 1121 C C . SER A 1 138 ? 14.440 -0.041 -14.586 1.00 88.50 138 SER A C 1
ATOM 1123 O O . SER A 1 138 ? 15.017 -0.507 -15.569 1.00 88.50 138 SER A O 1
ATOM 1125 N N . GLN A 1 139 ? 15.095 0.686 -13.672 1.00 83.81 139 GLN A N 1
ATOM 1126 C CA . GLN A 1 139 ? 16.538 0.900 -13.738 1.00 83.81 139 GLN A CA 1
ATOM 1127 C C . GLN A 1 139 ? 17.299 -0.250 -13.065 1.00 83.81 139 GLN A C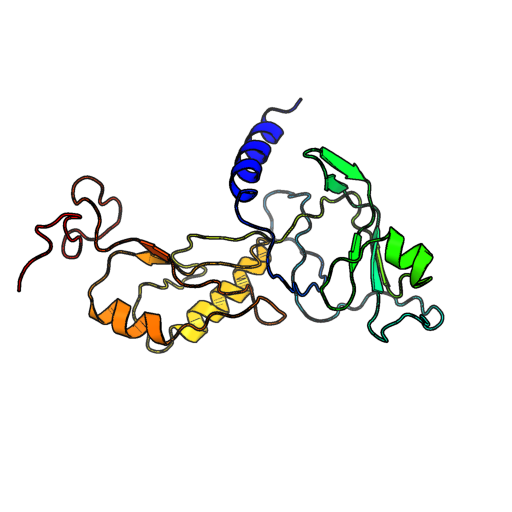 1
ATOM 1129 O O . GLN A 1 139 ? 17.113 -0.507 -11.874 1.00 83.81 139 GLN A O 1
ATOM 1134 N N . PRO A 1 140 ? 18.196 -0.942 -13.791 1.00 69.19 140 PRO A N 1
ATOM 1135 C CA . PRO A 1 140 ? 18.957 -2.051 -13.237 1.00 69.19 140 PRO A CA 1
ATOM 1136 C C . PRO A 1 140 ? 20.049 -1.544 -12.283 1.00 69.19 140 PRO A C 1
ATOM 1138 O O . PRO A 1 140 ? 21.198 -1.363 -12.679 1.00 69.19 140 PRO A O 1
ATOM 1141 N N . SER A 1 141 ? 19.725 -1.381 -11.003 1.00 72.62 141 SER A N 1
ATOM 1142 C CA . SER A 1 141 ? 20.719 -1.215 -9.936 1.00 72.62 141 SER A CA 1
ATOM 1143 C C . SER A 1 141 ? 21.244 -2.578 -9.461 1.00 72.62 141 SER A C 1
ATOM 1145 O O . SER A 1 141 ? 20.709 -3.634 -9.817 1.00 72.62 141 SER A O 1
ATOM 1147 N N . GLU A 1 142 ? 22.344 -2.591 -8.707 1.00 69.56 142 GLU A N 1
ATOM 1148 C CA . GLU A 1 142 ? 22.795 -3.805 -8.005 1.00 69.56 142 GLU A CA 1
ATOM 1149 C C . GLU A 1 142 ? 21.887 -4.168 -6.824 1.00 69.56 142 GLU A C 1
ATOM 1151 O O . GLU A 1 142 ? 21.851 -5.325 -6.420 1.00 69.56 142 GLU A O 1
ATOM 1156 N N . ASP A 1 143 ? 21.109 -3.206 -6.323 1.00 78.19 143 ASP A N 1
ATOM 1157 C CA . ASP A 1 143 ? 20.250 -3.364 -5.154 1.00 78.19 143 ASP A CA 1
ATOM 1158 C C . ASP A 1 143 ? 18.848 -2.803 -5.426 1.00 78.19 143 ASP A C 1
ATOM 1160 O O . ASP A 1 143 ? 18.471 -1.704 -5.012 1.00 78.19 143 ASP A O 1
ATOM 1164 N N . VAL A 1 144 ? 18.065 -3.563 -6.192 1.00 81.56 144 VAL A N 1
ATOM 1165 C CA . VAL A 1 144 ? 16.672 -3.209 -6.504 1.00 81.56 144 VAL A CA 1
ATOM 1166 C C . VAL A 1 144 ? 15.797 -3.337 -5.252 1.00 81.56 144 VAL A C 1
ATOM 1168 O O . VAL A 1 144 ? 14.835 -2.587 -5.067 1.00 81.56 144 VAL A O 1
ATOM 1171 N N . GLY A 1 145 ? 16.158 -4.261 -4.356 1.00 86.31 145 GLY A N 1
ATOM 1172 C CA . GLY A 1 145 ? 15.441 -4.531 -3.114 1.00 86.31 145 GLY A CA 1
ATOM 1173 C C . GLY A 1 145 ? 15.421 -3.343 -2.153 1.00 86.31 145 GLY A C 1
ATOM 1174 O O . GLY A 1 145 ? 14.363 -3.040 -1.588 1.00 86.31 145 GLY A O 1
ATOM 1175 N N . SER A 1 146 ? 16.543 -2.633 -1.975 1.00 89.19 146 SER A N 1
ATOM 1176 C CA . SER A 1 146 ? 16.569 -1.448 -1.105 1.00 89.19 146 SER A CA 1
ATOM 1177 C C . SER A 1 146 ? 15.791 -0.276 -1.688 1.00 89.19 146 SER A C 1
ATOM 1179 O O . SER A 1 146 ? 15.036 0.362 -0.952 1.00 89.19 146 SER A O 1
ATOM 1181 N N . GLY A 1 147 ? 15.893 -0.041 -3.001 1.00 91.75 147 GLY A N 1
ATOM 1182 C CA . GLY A 1 147 ? 15.102 0.970 -3.700 1.00 91.75 147 GLY A CA 1
ATOM 1183 C C . GLY A 1 147 ? 13.603 0.721 -3.535 1.00 91.75 147 GLY A C 1
ATOM 1184 O O . GLY A 1 147 ? 12.858 1.611 -3.121 1.00 91.75 147 GLY A O 1
ATOM 1185 N N . LEU A 1 148 ? 13.165 -0.521 -3.755 1.00 92.69 148 LEU A N 1
ATOM 1186 C CA . LEU A 1 148 ? 11.777 -0.919 -3.544 1.00 92.69 148 LEU A CA 1
ATOM 1187 C C . LEU A 1 148 ? 11.342 -0.747 -2.085 1.00 92.69 148 LEU A C 1
ATOM 1189 O O . LEU A 1 148 ? 10.282 -0.181 -1.823 1.00 92.69 148 LEU A O 1
ATOM 1193 N N . SER A 1 149 ? 12.169 -1.178 -1.132 1.00 93.12 149 SER A N 1
ATOM 1194 C CA . SER A 1 149 ? 11.880 -1.042 0.302 1.00 93.12 149 SER A CA 1
ATOM 1195 C C . SER A 1 149 ? 11.783 0.423 0.733 1.00 93.12 149 SER A C 1
ATOM 1197 O O . SER A 1 149 ? 10.981 0.776 1.600 1.00 93.12 149 SER A O 1
ATOM 1199 N N . PHE A 1 150 ? 12.593 1.296 0.133 1.00 94.81 150 PHE A N 1
ATOM 1200 C CA . PHE A 1 150 ? 12.554 2.730 0.376 1.00 94.81 150 PHE A CA 1
ATOM 1201 C C . PHE A 1 150 ? 11.246 3.346 -0.130 1.00 94.81 150 PHE A C 1
ATOM 1203 O O . PHE A 1 150 ? 10.563 4.032 0.637 1.00 94.81 150 PHE A O 1
ATOM 1210 N N . VAL A 1 151 ? 10.847 3.036 -1.369 1.00 95.62 151 VAL A N 1
ATOM 1211 C CA . VAL A 1 151 ? 9.564 3.494 -1.923 1.00 95.62 151 VAL A CA 1
ATOM 1212 C C . VAL A 1 151 ? 8.398 2.950 -1.097 1.00 95.62 151 VAL A C 1
ATOM 1214 O O . VAL A 1 151 ? 7.544 3.731 -0.685 1.00 95.62 151 VAL A O 1
ATOM 1217 N N . ALA A 1 152 ? 8.403 1.659 -0.747 1.00 96.25 152 ALA A N 1
ATOM 1218 C CA . ALA A 1 152 ? 7.369 1.024 0.073 1.00 96.25 152 ALA A CA 1
ATOM 1219 C C . ALA A 1 152 ? 7.161 1.727 1.426 1.00 96.25 152 ALA A C 1
ATOM 1221 O O . ALA A 1 152 ? 6.030 1.853 1.898 1.00 96.25 152 ALA A O 1
ATOM 1222 N N . LYS A 1 153 ? 8.234 2.218 2.061 1.00 96.75 153 LYS A N 1
ATOM 1223 C CA . LYS A 1 153 ? 8.141 3.023 3.292 1.00 96.75 153 LYS A CA 1
ATOM 1224 C C . LYS A 1 153 ? 7.547 4.397 3.033 1.00 96.75 153 LYS A C 1
ATOM 1226 O O . LYS A 1 153 ? 6.739 4.874 3.824 1.00 96.75 153 LYS A O 1
ATOM 1231 N N . LYS A 1 154 ? 7.969 5.043 1.951 1.00 96.81 154 LYS A N 1
ATOM 1232 C CA . LYS A 1 154 ? 7.615 6.429 1.659 1.00 96.81 154 LYS A CA 1
ATOM 1233 C C . LYS A 1 154 ? 6.170 6.587 1.195 1.00 96.81 154 LYS A C 1
ATOM 1235 O O . LYS A 1 154 ? 5.483 7.484 1.670 1.00 96.81 154 LYS A O 1
ATOM 1240 N N . ILE A 1 155 ? 5.656 5.666 0.382 1.00 96.56 155 ILE A N 1
ATOM 1241 C CA . ILE A 1 155 ? 4.267 5.724 -0.105 1.00 96.56 155 ILE A CA 1
ATOM 1242 C C . ILE A 1 155 ? 3.223 5.544 1.008 1.00 96.56 155 ILE A C 1
ATOM 1244 O O . ILE A 1 155 ? 2.090 6.015 0.867 1.00 96.56 155 ILE A O 1
ATOM 1248 N N . LEU A 1 156 ? 3.609 4.978 2.164 1.00 94.19 156 LEU A N 1
ATOM 1249 C CA . LEU A 1 156 ? 2.762 4.991 3.358 1.00 94.19 156 LEU A CA 1
ATOM 1250 C C . LEU A 1 156 ? 2.395 6.422 3.750 1.00 94.19 156 LEU A C 1
ATOM 1252 O O . LEU A 1 156 ? 1.273 6.645 4.184 1.00 94.19 156 LEU A O 1
ATOM 1256 N N . GLU A 1 157 ? 3.273 7.419 3.573 1.00 93.19 157 GLU A N 1
ATOM 1257 C CA . GLU A 1 157 ? 2.991 8.834 3.870 1.00 93.19 157 GLU A CA 1
ATOM 1258 C C . GLU A 1 157 ? 1.766 9.354 3.086 1.00 93.19 157 GLU A C 1
ATOM 1260 O O . GLU A 1 157 ? 1.016 10.175 3.616 1.00 93.19 157 GLU A O 1
ATOM 1265 N N . HIS A 1 158 ? 1.449 8.747 1.939 1.00 93.94 158 HIS A N 1
ATOM 1266 C CA . HIS A 1 158 ? 0.300 9.074 1.088 1.00 93.94 158 HIS A CA 1
ATOM 1267 C C . HIS A 1 158 ? -0.897 8.123 1.242 1.00 93.94 158 HIS A C 1
ATOM 1269 O O . HIS A 1 158 ? -1.901 8.277 0.554 1.00 93.94 158 HIS A O 1
ATOM 1275 N N . GLY A 1 159 ? -0.824 7.162 2.168 1.00 92.62 159 GLY A N 1
ATOM 1276 C CA . GLY A 1 159 ? -1.917 6.226 2.434 1.00 92.62 159 GLY A CA 1
ATOM 1277 C C . GLY A 1 159 ? -1.940 4.993 1.528 1.00 92.62 159 GLY A C 1
ATOM 1278 O O . GLY A 1 159 ? -2.892 4.221 1.585 1.00 92.62 159 GLY A O 1
ATOM 1279 N N . VAL A 1 160 ? -0.900 4.762 0.725 1.00 96.56 160 VAL A N 1
ATOM 1280 C CA . VAL A 1 160 ? -0.754 3.502 -0.013 1.00 96.56 160 VAL A CA 1
ATOM 1281 C C . VAL A 1 160 ? -0.197 2.452 0.937 1.00 96.56 160 VAL A C 1
ATOM 1283 O O . VAL A 1 160 ? 0.894 2.611 1.479 1.00 96.56 160 VAL A O 1
ATOM 1286 N N . THR A 1 161 ? -0.963 1.390 1.168 1.00 96.19 161 THR A N 1
ATOM 1287 C CA . THR A 1 161 ? -0.599 0.309 2.104 1.00 96.19 161 THR A CA 1
ATOM 1288 C C . THR A 1 161 ? -0.214 -0.982 1.400 1.00 96.19 161 THR A C 1
ATOM 1290 O O . THR A 1 161 ? 0.350 -1.879 2.024 1.00 96.19 161 THR A O 1
ATOM 1293 N N . SER A 1 162 ? -0.494 -1.088 0.103 1.00 97.25 162 SER A N 1
ATOM 1294 C CA . SER A 1 162 ? -0.053 -2.181 -0.759 1.00 97.25 162 SER A CA 1
ATOM 1295 C C . SER A 1 162 ? 0.106 -1.676 -2.189 1.00 97.25 162 SER A C 1
ATOM 1297 O O . SER A 1 162 ? -0.606 -0.758 -2.590 1.00 97.25 162 SER A O 1
ATOM 1299 N N . PHE A 1 163 ? 1.041 -2.236 -2.949 1.00 97.88 163 PHE A N 1
ATOM 1300 C CA . PHE A 1 163 ? 1.295 -1.795 -4.316 1.00 97.88 163 PHE A CA 1
ATOM 1301 C C . PHE A 1 163 ? 1.890 -2.891 -5.204 1.00 97.88 163 PHE A C 1
ATOM 1303 O O . PHE A 1 163 ? 2.398 -3.907 -4.715 1.00 97.88 163 PHE A O 1
ATOM 1310 N N . CYS A 1 164 ? 1.843 -2.650 -6.512 1.00 97.06 164 CYS A N 1
ATOM 1311 C CA . CYS A 1 164 ? 2.533 -3.427 -7.533 1.00 97.06 164 CYS A CA 1
ATOM 1312 C C . CYS A 1 164 ? 3.644 -2.564 -8.162 1.00 97.06 164 CYS A C 1
ATOM 1314 O O . CYS A 1 164 ? 3.332 -1.678 -8.967 1.00 97.06 164 CYS A O 1
ATOM 1316 N N . PRO A 1 165 ? 4.937 -2.780 -7.833 1.00 95.62 165 PRO A N 1
ATOM 1317 C CA . PRO A 1 165 ? 6.030 -2.197 -8.608 1.00 95.62 165 PRO A CA 1
ATOM 1318 C C . PRO A 1 165 ? 5.828 -2.484 -10.098 1.00 95.62 165 PRO A C 1
ATOM 1320 O O . PRO A 1 165 ? 5.574 -3.622 -10.497 1.00 95.62 165 PRO A O 1
ATOM 1323 N N . THR A 1 166 ? 5.906 -1.438 -10.914 1.00 95.38 166 THR A N 1
ATOM 1324 C CA . THR A 1 166 ? 5.664 -1.526 -12.353 1.00 95.38 166 THR A CA 1
ATOM 1325 C C . THR A 1 166 ? 6.968 -1.448 -13.126 1.00 95.38 166 THR A C 1
ATOM 1327 O O . THR A 1 166 ? 7.698 -0.465 -13.013 1.00 95.38 166 THR A O 1
ATOM 1330 N N . LEU A 1 167 ? 7.237 -2.468 -13.941 1.00 94.19 167 LEU A N 1
ATOM 1331 C CA . LEU A 1 167 ? 8.319 -2.440 -14.920 1.00 94.19 167 LEU A CA 1
ATOM 1332 C C . LEU A 1 167 ? 7.759 -2.014 -16.267 1.00 94.19 167 LEU A C 1
ATOM 1334 O O . LEU A 1 167 ? 6.869 -2.675 -16.802 1.00 94.19 167 LEU A O 1
ATOM 1338 N N . VAL A 1 168 ? 8.297 -0.932 -16.823 1.00 93.69 168 VAL A N 1
ATOM 1339 C CA . VAL A 1 168 ? 7.955 -0.511 -18.184 1.00 93.69 168 VAL A CA 1
ATOM 1340 C C . VAL A 1 168 ? 8.710 -1.351 -19.208 1.00 93.69 168 VAL A C 1
ATOM 1342 O O . VAL A 1 168 ? 9.703 -2.005 -18.880 1.00 93.69 168 VAL A O 1
ATOM 1345 N N . THR A 1 169 ? 8.265 -1.303 -20.465 1.00 92.62 169 THR A N 1
ATOM 1346 C CA . THR A 1 169 ? 8.995 -1.818 -21.638 1.00 92.62 169 THR A CA 1
ATOM 1347 C C . THR A 1 169 ? 10.504 -1.562 -21.525 1.00 92.62 169 THR A C 1
ATOM 1349 O O . THR A 1 169 ? 10.961 -0.422 -21.614 1.00 92.62 169 THR A O 1
ATOM 1352 N N . SER A 1 170 ? 11.256 -2.642 -21.326 1.00 90.62 170 SER A N 1
ATOM 1353 C CA . SER A 1 170 ? 12.691 -2.664 -21.041 1.00 90.62 170 SER A CA 1
ATOM 1354 C C . SER A 1 170 ? 13.367 -3.801 -21.819 1.00 90.62 170 SER A C 1
ATOM 1356 O O . SER A 1 170 ? 12.688 -4.705 -22.303 1.00 90.62 170 SER A O 1
ATOM 1358 N N . PRO A 1 171 ? 14.703 -3.810 -21.954 1.00 89.19 171 PRO A N 1
ATOM 1359 C CA . PRO A 1 171 ? 15.420 -4.953 -22.515 1.00 89.19 171 PRO A CA 1
ATOM 1360 C C . PRO A 1 171 ? 15.224 -6.237 -21.680 1.00 89.19 171 PRO A C 1
ATOM 1362 O O . PRO A 1 171 ? 15.184 -6.142 -20.448 1.00 89.19 171 PRO A O 1
ATOM 1365 N N . PRO A 1 172 ? 15.230 -7.443 -22.290 1.00 90.25 172 PRO A N 1
ATOM 1366 C CA . PRO A 1 172 ? 15.109 -8.720 -21.572 1.00 90.25 172 PRO A CA 1
ATOM 1367 C C . PRO A 1 172 ? 16.022 -8.875 -20.337 1.00 90.25 172 PRO A C 1
ATOM 1369 O O . PRO A 1 172 ? 15.533 -9.315 -19.292 1.00 90.25 172 PRO A O 1
ATOM 1372 N N . PRO A 1 173 ? 17.308 -8.452 -20.367 1.00 90.19 173 PRO A N 1
ATOM 1373 C CA . PRO A 1 173 ? 18.185 -8.539 -19.196 1.00 90.19 173 PRO A CA 1
ATOM 1374 C C . PRO A 1 173 ? 17.677 -7.794 -17.952 1.00 90.19 173 PRO A C 1
ATOM 1376 O O . PRO A 1 173 ? 17.973 -8.214 -16.835 1.00 90.19 173 PRO A O 1
ATOM 1379 N N . VAL A 1 174 ? 16.903 -6.713 -18.117 1.00 89.62 174 VAL A N 1
ATOM 1380 C CA . VAL A 1 174 ? 16.329 -5.962 -16.987 1.00 89.62 174 VAL A CA 1
ATOM 1381 C C . VAL A 1 174 ? 15.295 -6.816 -16.261 1.00 89.62 174 VAL A C 1
ATOM 1383 O O . VAL A 1 174 ? 15.382 -6.971 -15.044 1.00 89.62 174 VAL A O 1
ATOM 1386 N N . TYR A 1 175 ? 14.371 -7.443 -16.993 1.00 90.75 175 TYR A N 1
ATOM 1387 C CA . TYR A 1 175 ? 13.357 -8.318 -16.400 1.00 90.75 175 TYR A CA 1
ATOM 1388 C C . TYR A 1 175 ? 13.992 -9.507 -15.670 1.00 90.75 175 TYR A C 1
ATOM 1390 O O . TYR A 1 175 ? 13.640 -9.781 -14.523 1.00 90.75 175 TYR A O 1
ATOM 1398 N N . HIS A 1 176 ? 14.981 -10.165 -16.288 1.00 89.50 176 HIS A N 1
ATOM 1399 C CA . HIS A 1 176 ? 15.693 -11.288 -15.666 1.00 89.50 176 HIS A CA 1
ATOM 1400 C C . HIS A 1 176 ? 16.455 -10.892 -14.398 1.00 89.50 176 HIS A C 1
ATOM 1402 O O . HIS A 1 176 ? 16.584 -11.708 -13.488 1.00 89.50 176 HIS A O 1
ATOM 1408 N N . LYS A 1 177 ? 16.941 -9.647 -14.318 1.00 87.81 177 LYS A N 1
ATOM 1409 C CA . LYS A 1 177 ? 17.630 -9.137 -13.131 1.00 87.81 177 LYS A CA 1
ATOM 1410 C C . LYS A 1 177 ? 16.651 -8.746 -12.025 1.00 87.81 177 LYS A C 1
ATOM 1412 O O . LYS A 1 177 ? 16.896 -9.078 -10.870 1.00 87.81 177 LYS A O 1
ATOM 1417 N N . VAL A 1 178 ? 15.582 -8.022 -12.353 1.00 88.94 178 VAL A N 1
ATOM 1418 C CA . VAL A 1 178 ? 14.699 -7.382 -11.363 1.00 88.94 178 VAL A CA 1
ATOM 1419 C C . VAL A 1 178 ? 13.668 -8.353 -10.790 1.00 88.94 178 VAL A C 1
ATOM 1421 O O . VAL A 1 178 ? 13.487 -8.400 -9.573 1.00 88.94 178 VAL A O 1
ATOM 1424 N N . LEU A 1 179 ? 13.008 -9.148 -11.639 1.00 89.69 179 LEU A N 1
ATOM 1425 C CA . LEU A 1 179 ? 11.878 -9.983 -11.217 1.00 89.69 179 LEU A CA 1
ATOM 1426 C C . LEU A 1 179 ? 12.219 -10.966 -10.082 1.00 89.69 179 LEU A C 1
ATOM 1428 O O . LEU A 1 179 ? 11.435 -11.051 -9.138 1.00 89.69 179 LEU A O 1
ATOM 1432 N N . PRO A 1 180 ? 13.376 -11.661 -10.088 1.00 88.88 180 PRO A N 1
ATOM 1433 C CA . PRO A 1 180 ? 13.717 -12.600 -9.017 1.00 88.88 180 PRO A CA 1
ATOM 1434 C C . PRO A 1 180 ? 14.051 -11.940 -7.670 1.00 88.88 180 PRO A C 1
ATOM 1436 O O . PRO A 1 180 ? 14.062 -12.620 -6.645 1.00 88.88 180 PRO A O 1
ATOM 1439 N N . GLN A 1 181 ? 14.361 -10.639 -7.653 1.00 84.12 181 GLN A N 1
ATOM 1440 C CA . GLN A 1 181 ? 14.801 -9.940 -6.439 1.00 84.12 181 GLN A CA 1
ATOM 1441 C C . GLN A 1 181 ? 13.642 -9.508 -5.538 1.00 84.12 181 GLN A C 1
ATOM 1443 O O . GLN A 1 181 ? 13.847 -9.250 -4.351 1.00 84.12 181 GLN A O 1
ATOM 1448 N N . VAL A 1 182 ? 12.424 -9.426 -6.073 1.00 83.44 182 VAL A N 1
ATOM 1449 C CA . VAL A 1 182 ? 11.272 -8.910 -5.333 1.00 83.44 182 VAL A CA 1
ATOM 1450 C C . VAL A 1 182 ? 10.407 -10.058 -4.848 1.00 83.44 182 VAL A C 1
ATOM 1452 O O . VAL A 1 182 ? 9.987 -10.928 -5.607 1.00 83.44 182 VAL A O 1
ATOM 1455 N N . LYS A 1 183 ? 10.121 -10.044 -3.548 1.00 88.19 183 LYS A N 1
ATOM 1456 C CA . LYS A 1 183 ? 9.266 -11.030 -2.893 1.00 88.19 183 LYS A CA 1
ATOM 1457 C C . LYS A 1 183 ? 7.913 -10.405 -2.604 1.00 88.19 183 LYS A C 1
ATOM 1459 O O . LYS A 1 183 ? 7.848 -9.306 -2.063 1.00 88.19 183 LYS A O 1
ATOM 1464 N N . VAL A 1 184 ? 6.846 -11.131 -2.918 1.00 93.56 184 VAL A N 1
ATOM 1465 C CA . VAL A 1 184 ? 5.500 -10.783 -2.456 1.00 93.56 184 VAL A CA 1
ATOM 1466 C C . VAL A 1 184 ? 5.485 -10.860 -0.934 1.00 93.56 184 VAL A C 1
ATOM 1468 O O . VAL A 1 184 ? 5.921 -11.854 -0.348 1.00 93.56 184 VAL A O 1
ATOM 1471 N N . HIS A 1 185 ? 5.000 -9.805 -0.291 1.00 92.50 185 HIS A N 1
ATOM 1472 C CA . HIS A 1 185 ? 4.869 -9.761 1.157 1.00 92.50 185 HIS A CA 1
ATOM 1473 C C . HIS A 1 185 ? 3.759 -8.800 1.572 1.00 92.50 185 HIS A C 1
ATOM 1475 O O . HIS A 1 185 ? 3.471 -7.809 0.901 1.00 92.50 185 HIS A O 1
ATOM 1481 N N . ASN A 1 186 ? 3.160 -9.064 2.730 1.00 92.50 186 ASN A N 1
ATOM 1482 C CA . ASN A 1 186 ? 2.172 -8.161 3.306 1.00 92.50 186 ASN A CA 1
ATOM 1483 C C . ASN A 1 186 ? 2.823 -6.854 3.777 1.00 92.50 186 ASN A C 1
ATOM 1485 O O . ASN A 1 186 ? 4.022 -6.800 4.066 1.00 92.50 186 ASN A O 1
ATOM 1489 N N . GLY A 1 187 ? 2.008 -5.805 3.872 1.00 90.81 187 GLY A N 1
ATOM 1490 C CA . GLY A 1 187 ? 2.415 -4.557 4.507 1.00 90.81 187 GLY A CA 1
ATOM 1491 C C . GLY A 1 187 ? 2.642 -4.735 6.007 1.00 90.81 187 GLY A C 1
ATOM 1492 O O . GLY A 1 187 ? 2.169 -5.690 6.627 1.00 90.81 187 GLY A O 1
ATOM 1493 N N . GLY A 1 188 ? 3.371 -3.801 6.605 1.00 87.19 188 GLY A N 1
ATOM 1494 C CA . GLY A 1 188 ? 3.680 -3.859 8.026 1.00 87.19 188 GLY A CA 1
ATOM 1495 C C . GLY A 1 188 ? 4.562 -2.704 8.488 1.00 87.19 188 GLY A C 1
ATOM 1496 O O . GLY A 1 188 ? 4.664 -1.692 7.796 1.00 87.19 188 GLY A O 1
ATOM 1497 N N . PRO A 1 189 ? 5.232 -2.850 9.646 1.00 83.94 189 PRO A N 1
ATOM 1498 C CA . PRO A 1 189 ? 6.074 -1.797 10.227 1.00 83.94 189 PRO A CA 1
ATOM 1499 C C . PRO A 1 189 ? 7.227 -1.347 9.323 1.00 83.94 189 PRO A C 1
ATOM 1501 O O . PRO A 1 189 ? 7.857 -0.324 9.568 1.00 83.94 189 PRO A O 1
ATOM 1504 N N . HIS A 1 190 ? 7.546 -2.134 8.297 1.00 86.31 190 HIS A N 1
ATOM 1505 C CA . HIS A 1 190 ? 8.663 -1.883 7.399 1.00 86.31 190 HIS A CA 1
ATOM 1506 C C . HIS A 1 190 ? 8.258 -1.241 6.070 1.00 86.31 190 HIS A C 1
ATOM 1508 O O . HIS A 1 190 ? 9.159 -0.899 5.311 1.00 86.31 190 HIS A O 1
ATOM 1514 N N . GLY A 1 191 ? 6.964 -1.052 5.789 1.00 94.81 191 GLY A N 1
ATOM 1515 C CA . GLY A 1 191 ? 6.495 -0.471 4.530 1.00 94.81 191 GLY A CA 1
ATOM 1516 C C . GLY A 1 191 ? 5.145 -1.013 4.062 1.00 94.81 191 GLY A C 1
ATOM 1517 O O . GLY A 1 191 ? 4.561 -1.912 4.675 1.00 94.81 191 GLY A O 1
ATOM 1518 N N . ALA A 1 192 ? 4.663 -0.457 2.952 1.00 96.75 192 ALA A N 1
ATOM 1519 C CA . ALA A 1 192 ? 3.554 -1.007 2.186 1.00 96.75 192 ALA A CA 1
ATOM 1520 C C . ALA A 1 192 ? 3.865 -2.433 1.695 1.00 96.75 192 ALA A C 1
ATOM 1522 O O . ALA A 1 192 ? 5.021 -2.791 1.467 1.00 96.75 192 ALA A O 1
ATOM 1523 N N . GLY A 1 193 ? 2.822 -3.248 1.546 1.00 96.50 193 GLY A N 1
ATOM 1524 C CA . GLY A 1 193 ? 2.938 -4.603 1.015 1.00 96.50 193 GLY A CA 1
ATOM 1525 C C . GLY A 1 193 ? 3.226 -4.611 -0.480 1.00 96.50 193 GLY A C 1
ATOM 1526 O O . GLY A 1 193 ? 2.747 -3.748 -1.213 1.00 96.50 193 GLY A O 1
ATOM 1527 N N . VAL A 1 194 ? 3.968 -5.613 -0.934 1.00 96.12 194 VAL A N 1
ATOM 1528 C CA . VAL A 1 194 ? 4.195 -5.870 -2.357 1.00 96.12 194 VAL A CA 1
ATOM 1529 C C . VAL A 1 194 ? 3.278 -7.005 -2.775 1.00 96.12 194 VAL A C 1
ATOM 1531 O O . VAL A 1 194 ? 3.431 -8.125 -2.288 1.00 96.12 194 VAL A O 1
ATOM 1534 N N . LEU A 1 195 ? 2.331 -6.719 -3.669 1.00 95.94 195 LEU A N 1
ATOM 1535 C CA . LEU A 1 195 ? 1.332 -7.697 -4.122 1.00 95.94 195 LEU A CA 1
ATOM 1536 C C . LEU A 1 195 ? 1.818 -8.556 -5.298 1.00 95.94 195 LEU A C 1
ATOM 1538 O O . LEU A 1 195 ? 1.242 -9.601 -5.583 1.00 95.94 195 LEU A O 1
ATOM 1542 N N . GLY A 1 196 ? 2.883 -8.123 -5.968 1.00 93.50 196 GLY A N 1
ATOM 1543 C CA . GLY A 1 196 ? 3.421 -8.717 -7.188 1.00 93.50 196 GLY A CA 1
ATOM 1544 C C . GLY A 1 196 ? 4.018 -7.634 -8.081 1.00 93.50 196 GLY A C 1
ATOM 1545 O O . GLY A 1 196 ? 4.134 -6.487 -7.658 1.00 93.50 196 GLY A O 1
ATOM 1546 N N . PHE A 1 197 ? 4.381 -7.980 -9.313 1.00 93.50 197 PHE A N 1
ATOM 1547 C CA . PHE A 1 197 ? 4.766 -6.994 -10.324 1.00 93.50 197 PHE A CA 1
ATOM 1548 C C . PHE A 1 197 ? 3.610 -6.680 -11.261 1.00 93.50 197 PHE A C 1
ATOM 1550 O O . PHE A 1 197 ? 2.817 -7.555 -11.604 1.00 93.50 197 PHE A O 1
ATOM 1557 N N . HIS A 1 198 ? 3.604 -5.449 -11.752 1.00 95.56 198 HIS A N 1
ATOM 1558 C CA . HIS A 1 198 ? 2.887 -5.082 -12.960 1.00 95.56 198 HIS A CA 1
ATOM 1559 C C . HIS A 1 198 ? 3.900 -4.940 -14.108 1.00 95.56 198 HIS A C 1
ATOM 1561 O O . HIS A 1 198 ? 4.888 -4.217 -13.992 1.00 95.56 198 HIS A O 1
ATOM 1567 N N . LEU A 1 199 ? 3.694 -5.676 -15.201 1.00 94.62 199 LEU A N 1
ATOM 1568 C CA . LEU A 1 199 ? 4.523 -5.578 -16.403 1.00 94.62 199 LEU A CA 1
ATOM 1569 C C . LEU A 1 199 ? 3.801 -4.715 -17.435 1.00 94.62 199 LEU A C 1
ATOM 1571 O O . LEU A 1 199 ? 2.865 -5.164 -18.094 1.00 94.62 199 LEU A O 1
ATOM 1575 N N . GLU A 1 200 ? 4.239 -3.468 -17.562 1.00 94.06 200 GLU A N 1
ATOM 1576 C CA . GLU A 1 200 ? 3.707 -2.506 -18.522 1.00 94.06 200 GLU A CA 1
ATOM 1577 C C . GLU A 1 200 ? 4.517 -2.595 -19.827 1.00 94.06 200 GLU A C 1
ATOM 1579 O O . GLU A 1 200 ? 5.436 -1.814 -20.098 1.00 94.06 200 GLU A O 1
ATOM 1584 N N . GLY A 1 201 ? 4.207 -3.627 -20.613 1.00 91.44 201 GLY A N 1
ATOM 1585 C CA . GLY A 1 201 ? 4.975 -4.057 -21.785 1.00 91.44 201 GLY A CA 1
ATOM 1586 C C . GLY A 1 201 ? 5.885 -5.257 -21.498 1.00 91.44 201 GLY A C 1
ATOM 1587 O O . GLY A 1 201 ? 5.775 -5.863 -20.433 1.00 91.44 201 GLY A O 1
ATOM 1588 N N . PRO A 1 202 ? 6.752 -5.659 -22.448 1.00 89.69 202 PRO A N 1
ATOM 1589 C CA . PRO A 1 202 ? 7.080 -5.000 -23.722 1.00 89.69 202 PRO A CA 1
ATOM 1590 C C . PRO A 1 202 ? 6.087 -5.245 -24.872 1.00 89.69 202 PRO A C 1
ATOM 1592 O O . PRO A 1 202 ? 6.202 -4.617 -25.923 1.00 89.69 202 PRO A O 1
ATOM 1595 N N . PHE A 1 203 ? 5.111 -6.139 -24.691 1.00 90.12 203 PHE A N 1
ATOM 1596 C CA . PHE A 1 203 ? 4.153 -6.550 -25.728 1.00 90.12 203 PHE A CA 1
ATOM 1597 C C . PHE A 1 203 ? 3.020 -5.530 -25.917 1.00 90.12 203 PHE A C 1
ATOM 1599 O O . PHE A 1 203 ? 1.858 -5.791 -25.601 1.00 90.12 203 PHE A O 1
ATOM 1606 N N . ILE A 1 204 ? 3.369 -4.337 -26.391 1.00 85.88 204 ILE A N 1
ATOM 1607 C CA . ILE A 1 204 ? 2.451 -3.212 -26.594 1.00 85.88 204 ILE A CA 1
ATOM 1608 C C . ILE A 1 204 ? 2.422 -2.783 -28.059 1.00 85.88 204 ILE A C 1
ATOM 1610 O O . ILE A 1 204 ? 3.394 -2.913 -28.799 1.00 85.88 204 ILE A O 1
ATOM 1614 N N . SER A 1 205 ? 1.303 -2.194 -28.483 1.00 87.25 205 SER A N 1
ATOM 1615 C CA . SER A 1 205 ? 1.209 -1.599 -29.817 1.00 87.25 205 SER A CA 1
ATOM 1616 C C . SER A 1 205 ? 2.206 -0.447 -29.973 1.00 87.25 205 SER A C 1
ATOM 1618 O O . SER A 1 205 ? 2.161 0.538 -29.232 1.00 87.25 205 SER A O 1
ATOM 1620 N N . VAL A 1 206 ? 3.054 -0.534 -31.001 1.00 84.44 206 VAL A N 1
ATOM 1621 C CA . VAL A 1 206 ? 4.030 0.509 -31.360 1.00 84.44 206 VAL A CA 1
ATOM 1622 C C . VAL A 1 206 ? 3.348 1.853 -31.642 1.00 84.44 206 VAL A C 1
ATOM 1624 O O . VAL A 1 206 ? 3.907 2.906 -31.335 1.00 84.44 206 VAL A O 1
ATOM 1627 N N . GLU A 1 207 ? 2.132 1.831 -32.191 1.00 88.12 207 GLU A N 1
ATOM 1628 C CA . GLU A 1 207 ? 1.341 3.033 -32.489 1.00 88.12 207 GLU A CA 1
ATOM 1629 C C . GLU A 1 207 ? 0.845 3.735 -31.219 1.00 88.12 207 GLU A C 1
ATOM 1631 O O . GLU A 1 207 ? 0.666 4.951 -31.206 1.00 88.12 207 GLU A O 1
ATOM 1636 N N . LYS A 1 208 ? 0.669 2.978 -30.129 1.00 87.75 208 LYS A N 1
ATOM 1637 C CA . LYS A 1 208 ? 0.213 3.471 -28.821 1.00 87.75 208 LYS A CA 1
ATOM 1638 C C . LYS A 1 208 ? 1.306 3.390 -27.754 1.00 87.75 208 LYS A C 1
ATOM 1640 O O . LYS A 1 208 ? 1.002 3.325 -26.568 1.00 87.75 208 LYS A O 1
ATOM 1645 N N . LYS A 1 209 ? 2.581 3.430 -28.156 1.00 85.50 209 LYS A N 1
ATOM 1646 C CA . LYS A 1 209 ? 3.717 3.212 -27.248 1.00 85.50 209 LYS A CA 1
ATOM 1647 C C . LYS A 1 209 ? 3.856 4.249 -26.129 1.00 85.50 209 LYS A C 1
ATOM 1649 O O . LYS A 1 209 ? 4.577 4.006 -25.174 1.00 85.50 209 LYS A O 1
ATOM 1654 N N . GLY A 1 210 ? 3.275 5.442 -26.267 1.00 90.56 210 GLY A N 1
ATOM 1655 C CA . GLY A 1 210 ? 3.474 6.530 -25.303 1.00 90.56 210 GLY A CA 1
ATOM 1656 C C . GLY A 1 210 ? 4.958 6.755 -24.959 1.00 90.56 210 GLY A C 1
ATOM 1657 O O . GLY A 1 210 ? 5.802 6.904 -25.855 1.00 90.56 210 GLY A O 1
ATOM 1658 N N . ALA A 1 211 ? 5.266 6.734 -23.657 1.00 88.56 211 ALA A N 1
ATOM 1659 C CA . ALA A 1 211 ? 6.613 6.903 -23.105 1.00 88.56 211 ALA A CA 1
ATOM 1660 C C . ALA A 1 211 ? 7.528 5.672 -23.264 1.00 88.56 211 ALA A C 1
ATOM 1662 O O . ALA A 1 211 ? 8.722 5.763 -22.985 1.00 88.56 211 ALA A O 1
ATOM 1663 N N . HIS A 1 212 ? 7.016 4.536 -23.744 1.00 90.00 212 HIS A N 1
ATOM 1664 C CA . HIS A 1 212 ? 7.827 3.339 -23.920 1.00 90.00 212 HIS A CA 1
ATOM 1665 C C . HIS A 1 212 ? 8.853 3.493 -25.061 1.00 90.00 212 HIS A C 1
ATOM 1667 O O . HIS A 1 212 ? 8.567 4.109 -26.108 1.00 90.00 212 HIS A O 1
ATOM 1673 N N . PRO A 1 213 ? 10.062 2.927 -24.888 1.00 83.75 213 PRO A N 1
ATOM 1674 C CA . PRO A 1 213 ? 11.080 2.910 -25.925 1.00 83.75 213 PRO A CA 1
ATOM 1675 C C . PRO A 1 213 ? 10.629 2.042 -27.102 1.00 83.75 213 PRO A C 1
ATOM 1677 O O . PRO A 1 213 ? 10.232 0.887 -26.945 1.00 83.75 213 PRO A O 1
ATOM 1680 N N . ARG A 1 214 ? 10.729 2.600 -28.315 1.00 77.44 214 ARG A N 1
ATOM 1681 C CA . ARG A 1 214 ? 10.295 1.918 -29.544 1.00 77.44 214 ARG A CA 1
ATOM 1682 C C . ARG A 1 214 ? 11.112 0.657 -29.830 1.00 77.44 214 ARG A C 1
ATOM 1684 O O . ARG A 1 214 ? 10.567 -0.302 -30.351 1.00 77.44 214 ARG A O 1
ATOM 1691 N N . SER A 1 215 ? 12.398 0.670 -29.482 1.00 75.38 215 SER A N 1
ATOM 1692 C CA . SER A 1 215 ? 13.358 -0.407 -29.760 1.00 75.38 215 SER A CA 1
ATOM 1693 C C . SER A 1 215 ? 13.056 -1.723 -29.048 1.00 75.38 215 SER A C 1
ATOM 1695 O O . SER A 1 215 ? 13.572 -2.750 -29.465 1.00 75.38 215 SER A O 1
ATOM 1697 N N . PHE A 1 216 ? 12.256 -1.689 -27.981 1.00 69.19 216 PHE A N 1
ATOM 1698 C CA . PHE A 1 216 ? 11.920 -2.868 -27.178 1.00 69.19 216 PHE A CA 1
ATOM 1699 C C . PHE A 1 216 ? 10.413 -3.137 -27.151 1.00 69.19 216 PHE A C 1
ATOM 1701 O O . PHE A 1 216 ? 9.970 -3.994 -26.402 1.00 69.19 216 PHE A O 1
ATOM 1708 N N . SER A 1 217 ? 9.621 -2.387 -27.926 1.00 65.62 217 SER A N 1
ATOM 1709 C CA . SER A 1 217 ? 8.189 -2.653 -28.063 1.00 65.62 217 SER A CA 1
ATOM 1710 C C . SER A 1 217 ? 8.006 -3.814 -29.036 1.00 65.62 217 SER A C 1
ATOM 1712 O O . SER A 1 217 ? 8.328 -3.670 -30.216 1.00 65.62 217 SER A O 1
ATOM 1714 N N . GLU A 1 218 ? 7.492 -4.945 -28.559 1.00 63.16 218 GLU A N 1
ATOM 1715 C CA . GLU A 1 218 ? 7.169 -6.079 -29.424 1.00 63.16 218 GLU A CA 1
ATOM 1716 C C . GLU A 1 218 ? 5.697 -6.033 -29.848 1.00 63.16 218 GLU A C 1
ATOM 1718 O O . GLU A 1 218 ? 4.825 -5.752 -29.018 1.00 63.16 218 GLU A O 1
ATOM 1723 N N . PRO A 1 219 ? 5.390 -6.291 -31.133 1.00 58.44 219 PRO A N 1
ATOM 1724 C CA . PRO A 1 219 ? 4.017 -6.278 -31.609 1.00 58.44 219 PRO A CA 1
ATOM 1725 C C . PRO A 1 219 ? 3.192 -7.341 -30.876 1.00 58.44 219 PRO A C 1
ATOM 1727 O O . PRO A 1 219 ? 3.530 -8.521 -30.851 1.00 58.44 219 PRO A O 1
ATOM 1730 N N . SER A 1 220 ? 2.069 -6.930 -30.292 1.00 51.44 220 SER A N 1
ATOM 1731 C CA . SER A 1 220 ? 1.113 -7.845 -29.674 1.00 51.44 220 SER A CA 1
ATOM 1732 C C . SER A 1 220 ? 0.343 -8.607 -30.771 1.00 51.44 220 SER A C 1
ATOM 1734 O O . SER A 1 220 ? -0.615 -8.071 -31.330 1.00 51.44 220 SER A O 1
ATOM 1736 N N . GLY A 1 221 ? 0.764 -9.827 -31.121 1.00 51.59 221 GLY A N 1
ATOM 1737 C CA . GLY A 1 221 ? 0.093 -10.682 -32.113 1.00 51.59 221 GLY A CA 1
ATOM 1738 C C . GLY A 1 221 ? 0.858 -11.984 -32.416 1.00 51.59 221 GLY A C 1
ATOM 1739 O O . GLY A 1 221 ? 1.980 -12.148 -31.945 1.00 51.59 221 GLY A O 1
ATOM 1740 N N . PRO A 1 222 ? 0.291 -12.920 -33.206 1.00 50.62 222 PRO A N 1
ATOM 1741 C CA . PRO A 1 222 ? 0.905 -14.221 -33.527 1.00 50.62 222 PRO A CA 1
ATOM 1742 C C . PRO A 1 222 ? 2.188 -14.143 -34.380 1.00 50.62 222 PRO A C 1
ATOM 1744 O O . PRO A 1 222 ? 2.782 -15.175 -34.683 1.00 50.62 222 PRO A O 1
ATOM 1747 N N . GLU A 1 223 ? 2.624 -12.940 -34.755 1.00 49.91 223 GLU A N 1
ATOM 1748 C CA . GLU A 1 223 ? 3.931 -12.675 -35.368 1.00 49.91 223 GLU A CA 1
ATOM 1749 C C . GLU A 1 223 ? 5.048 -12.416 -34.341 1.00 49.91 223 GLU A C 1
ATOM 1751 O O . GLU A 1 223 ? 6.176 -12.143 -34.749 1.00 49.91 223 GLU A O 1
ATOM 1756 N N . ALA A 1 224 ? 4.777 -12.530 -33.030 1.00 52.31 224 ALA A N 1
ATOM 1757 C CA . ALA A 1 224 ? 5.824 -12.589 -32.007 1.00 52.31 224 ALA A CA 1
ATOM 1758 C C . ALA A 1 224 ? 6.771 -13.753 -32.354 1.00 52.31 224 ALA A C 1
ATOM 1760 O O . ALA A 1 224 ? 6.380 -14.922 -32.400 1.00 52.31 224 ALA A O 1
ATOM 1761 N N . SER A 1 225 ? 7.979 -13.397 -32.762 1.00 45.22 225 SER A N 1
ATOM 1762 C CA . SER A 1 225 ? 8.766 -14.113 -33.753 1.00 45.22 225 SER A CA 1
ATOM 1763 C C . SER A 1 225 ? 9.219 -15.502 -33.315 1.00 45.22 225 SER A C 1
ATOM 1765 O O . SER A 1 225 ? 9.803 -15.703 -32.255 1.00 45.22 225 SER A O 1
ATOM 1767 N N . ARG A 1 226 ? 9.039 -16.456 -34.235 1.00 42.12 226 ARG A N 1
ATOM 1768 C CA . ARG A 1 226 ? 9.909 -17.623 -34.389 1.00 42.12 226 ARG A CA 1
ATOM 1769 C C . ARG A 1 226 ? 11.338 -17.130 -34.652 1.00 42.12 226 ARG A C 1
ATOM 1771 O O . ARG A 1 226 ? 11.679 -16.902 -35.809 1.00 42.12 226 ARG A O 1
ATOM 1778 N N . THR A 1 227 ? 12.144 -16.969 -33.613 1.00 37.78 227 THR A N 1
ATOM 1779 C CA . THR A 1 227 ? 13.608 -16.818 -33.694 1.00 37.78 227 THR A CA 1
ATOM 1780 C C . THR A 1 227 ? 14.231 -17.255 -32.388 1.00 37.78 227 THR A C 1
ATOM 1782 O O . THR A 1 227 ? 13.766 -16.741 -31.348 1.00 37.78 227 THR A O 1
#

Foldseek 3Di:
DDPVVVVVLVVVVVVPPDDDDDDQAAFDDDDQDDDDDDDDLEDFGAAADDDDDDADADDQQPFPDNWAKEKEALEFEQDPNDTDHDIWIDTRRDTDDVVCCCPPGVGDHSHYHYSVHGYYDYQDEAADDQADPPDGLQDDDPCSPVRVLVRQAVCVSVRHQEYAHEHEQHPPVSCVRRQVNDDADPGHNSGHTHNHHHYRDLQDDLVPQVPGDSVRNDDNDPPSDPD